Protein AF-A0A8J4LSV1-F1 (afdb_monomer_lite)

Sequence (194 aa):
MEHEEHGLVPLTEELRLTEGGNNYEVLGRCIVPFALQDVNKGFESLVVFWRDGKRHMLGLCESNFCKTVLGPDPPGLQRGNGRLVWATYHAPEDEYDECRWDVQKVIHLPSDAYLLDYSAISFRGEFGADVAVVSQEDAAVWVGSFDWKEMEFVDTNSDGTRMGASITFPARPSAESNTVMLRVWHGLMKIGWS

pLDDT: mean 82.05, std 20.34, range [25.61, 97.94]

Foldseek 3Di:
DDPPPQADWFKFWDWDQDDVRPDIDTPFIATESDGAPDLPWFFLEWDWADDPNWIKIKGKTFFAPSWDPDDPDTNRQQFQRTKIWIFIWDDAPDPPGGTYTHTDDIETDGSQNGDSTWNYKDADPRQHQWIWIDDPVQQKIKIFGADPVVRYTDQADPVRHGRIDMDHDDPDDPDDDPDPPPDPDDPDGDRDRD

Structure (mmCIF, N/CA/C/O backbone):
data_AF-A0A8J4LSV1-F1
#
_entry.id   AF-A0A8J4LSV1-F1
#
loop_
_atom_site.group_PDB
_atom_site.id
_atom_site.type_symbol
_atom_site.label_atom_id
_atom_site.label_alt_id
_atom_site.label_comp_id
_atom_site.label_asym_id
_atom_site.label_entity_id
_atom_site.label_seq_id
_atom_site.pdbx_PDB_ins_code
_atom_site.Cartn_x
_atom_site.Cartn_y
_atom_site.Cartn_z
_atom_site.occupancy
_atom_site.B_iso_or_equiv
_atom_site.auth_seq_id
_atom_site.auth_comp_id
_atom_site.auth_asym_id
_atom_site.auth_atom_id
_atom_site.pdbx_PDB_model_num
ATOM 1 N N . MET A 1 1 ? 16.877 21.677 24.171 1.00 34.06 1 MET A N 1
ATOM 2 C CA . MET A 1 1 ? 15.635 20.912 23.965 1.00 34.06 1 MET A CA 1
ATOM 3 C C . MET A 1 1 ? 15.318 21.067 22.502 1.00 34.06 1 MET A C 1
ATOM 5 O O . MET A 1 1 ? 14.874 22.131 22.096 1.00 34.06 1 MET A O 1
ATOM 9 N N . GLU A 1 2 ? 15.751 20.091 21.715 1.00 32.81 2 GLU A N 1
ATOM 10 C CA . GLU A 1 2 ? 15.416 20.005 20.297 1.00 32.81 2 GLU A CA 1
ATOM 11 C C . GLU A 1 2 ? 13.907 19.775 20.212 1.00 32.81 2 GLU A C 1
ATOM 13 O O . GLU A 1 2 ? 13.372 18.925 20.921 1.00 32.81 2 GLU A O 1
ATOM 18 N N . HIS A 1 3 ? 13.214 20.603 19.434 1.00 32.34 3 HIS A N 1
ATOM 19 C CA . HIS A 1 3 ? 11.835 20.331 19.064 1.00 32.34 3 HIS A CA 1
ATOM 20 C C . HIS A 1 3 ? 11.856 19.052 18.224 1.00 32.34 3 HIS A C 1
ATOM 22 O O . HIS A 1 3 ? 12.430 19.062 17.137 1.00 32.34 3 HIS A O 1
ATOM 28 N N . GLU A 1 4 ? 11.285 17.958 18.733 1.00 39.72 4 GLU A N 1
ATOM 29 C CA . GLU A 1 4 ? 10.902 16.830 17.887 1.00 39.72 4 GLU A CA 1
ATOM 30 C C . GLU A 1 4 ? 9.976 17.391 16.803 1.00 39.72 4 GLU A C 1
ATOM 32 O O . GLU A 1 4 ? 8.855 17.819 17.085 1.00 39.72 4 GLU A O 1
ATOM 37 N N . GLU A 1 5 ? 10.464 17.465 15.563 1.00 41.22 5 GLU A N 1
ATOM 38 C CA . GLU A 1 5 ? 9.592 17.588 14.403 1.00 41.22 5 GLU A CA 1
ATOM 39 C C . GLU A 1 5 ? 8.702 16.347 14.408 1.00 41.22 5 GLU A C 1
ATOM 41 O O . GLU A 1 5 ? 9.107 15.268 13.973 1.00 41.22 5 GLU A O 1
ATOM 46 N N . HIS A 1 6 ? 7.497 16.475 14.961 1.00 48.62 6 HIS A N 1
ATOM 47 C CA . HIS A 1 6 ? 6.459 15.475 14.789 1.00 48.62 6 HIS A CA 1
ATOM 48 C C . HIS A 1 6 ? 6.157 15.414 13.288 1.00 48.62 6 HIS A C 1
ATOM 50 O O . HIS A 1 6 ? 5.445 16.260 12.749 1.00 48.62 6 HIS A O 1
ATOM 56 N N . GLY A 1 7 ? 6.794 14.463 12.600 1.00 66.19 7 GLY A N 1
ATOM 57 C CA . GLY A 1 7 ? 6.566 14.210 11.185 1.00 66.19 7 GLY A CA 1
ATOM 58 C C . GLY A 1 7 ? 5.079 13.981 10.928 1.00 66.19 7 GLY A C 1
ATOM 59 O O . GLY A 1 7 ? 4.363 13.456 11.781 1.00 66.19 7 GLY A O 1
ATOM 60 N N . LEU A 1 8 ? 4.608 14.395 9.756 1.00 81.25 8 LEU A N 1
ATOM 61 C CA . LEU A 1 8 ? 3.214 14.222 9.360 1.00 81.25 8 LEU A CA 1
ATOM 62 C C . LEU A 1 8 ? 2.879 12.729 9.355 1.00 81.25 8 LEU A C 1
ATOM 64 O O . LEU A 1 8 ? 3.609 11.939 8.760 1.00 81.25 8 LEU A O 1
ATOM 68 N N . VAL A 1 9 ? 1.791 12.337 10.012 1.00 87.81 9 VAL A N 1
ATOM 69 C CA . VAL A 1 9 ? 1.336 10.941 10.062 1.00 87.81 9 VAL A CA 1
ATOM 70 C C . VAL A 1 9 ? -0.001 10.798 9.333 1.00 87.81 9 VAL A C 1
ATOM 72 O O . VAL A 1 9 ? -0.871 11.657 9.500 1.00 87.81 9 VAL A O 1
ATOM 75 N N . PRO A 1 10 ? -0.204 9.742 8.523 1.00 89.62 10 PRO A N 1
ATOM 76 C CA . PRO A 1 10 ? -1.489 9.496 7.894 1.00 89.62 10 PRO A CA 1
ATOM 77 C C . PRO A 1 10 ? -2.589 9.272 8.933 1.00 89.62 10 PRO A C 1
ATOM 79 O O . PRO A 1 10 ? -2.398 8.567 9.928 1.00 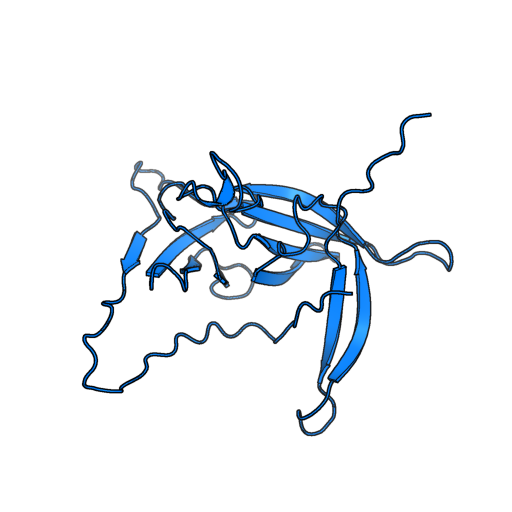89.62 10 PRO A O 1
ATOM 82 N N . LEU A 1 11 ? -3.774 9.802 8.644 1.00 91.31 11 LEU A N 1
ATOM 83 C CA . LEU A 1 11 ? -5.010 9.500 9.353 1.00 91.31 11 LEU A CA 1
ATOM 84 C C . LEU A 1 11 ? -5.926 8.690 8.432 1.00 91.31 11 LEU A C 1
ATOM 86 O O . LEU A 1 11 ? -6.117 9.035 7.267 1.00 91.31 11 LEU A O 1
ATOM 90 N N . THR A 1 12 ? -6.513 7.620 8.957 1.00 92.88 12 THR A N 1
ATOM 91 C CA . THR A 1 12 ? -7.528 6.826 8.251 1.00 92.88 12 THR A CA 1
ATOM 92 C C . THR A 1 12 ? -8.906 7.093 8.845 1.00 92.88 12 THR A C 1
ATOM 94 O O . THR A 1 12 ? -9.036 7.186 10.066 1.00 92.88 12 THR A O 1
ATOM 97 N N . GLU A 1 13 ? -9.934 7.199 7.999 1.00 93.56 13 GLU A N 1
ATOM 98 C CA . GLU A 1 13 ? -11.329 7.375 8.424 1.00 93.56 13 GLU A CA 1
ATOM 99 C C . GLU A 1 13 ? -12.190 6.197 7.960 1.00 93.56 13 GLU A C 1
ATOM 101 O O . GLU A 1 13 ? -12.341 5.967 6.761 1.00 93.56 13 GLU A O 1
ATOM 106 N N . GLU A 1 14 ? -12.785 5.455 8.895 1.00 91.50 14 GLU A N 1
ATOM 107 C CA . GLU A 1 14 ? -13.773 4.425 8.566 1.00 91.50 14 GLU A CA 1
ATOM 108 C C . GLU A 1 14 ? -15.116 5.100 8.280 1.00 91.50 14 GLU A C 1
ATOM 110 O O . GLU A 1 14 ? -15.644 5.816 9.130 1.00 91.50 14 GLU A O 1
ATOM 115 N N . LEU A 1 15 ? -15.666 4.890 7.082 1.00 93.12 15 LEU A N 1
ATOM 116 C CA . LEU A 1 15 ? -16.880 5.562 6.622 1.00 93.12 15 LEU A CA 1
ATOM 117 C C . LEU A 1 15 ? -18.024 4.566 6.421 1.00 93.12 15 LEU A C 1
ATOM 119 O O . LEU A 1 15 ? -17.831 3.463 5.910 1.00 93.12 15 LEU A O 1
ATOM 123 N N . ARG A 1 16 ? -19.247 4.991 6.741 1.00 92.12 16 ARG A N 1
ATOM 124 C CA . ARG A 1 16 ? -20.489 4.291 6.400 1.00 92.12 16 ARG A CA 1
ATOM 125 C C . ARG A 1 16 ? -21.329 5.156 5.481 1.00 92.12 16 ARG A C 1
ATOM 127 O O . ARG A 1 16 ? -21.622 6.296 5.812 1.00 92.12 16 ARG A O 1
ATOM 134 N N . LEU A 1 17 ? -21.769 4.612 4.351 1.00 93.19 17 LEU A N 1
ATOM 135 C CA . LEU A 1 17 ? -22.752 5.295 3.512 1.00 93.19 17 LEU A CA 1
ATOM 136 C C . LEU A 1 17 ? -24.121 5.302 4.205 1.00 93.19 17 LEU A C 1
ATOM 138 O O . LEU A 1 17 ? -24.583 4.273 4.696 1.00 93.19 17 LEU A O 1
ATOM 142 N N . THR A 1 18 ? -24.765 6.465 4.223 1.00 91.69 18 THR A N 1
ATOM 143 C CA . THR A 1 18 ? -26.140 6.634 4.717 1.00 91.69 18 THR A CA 1
ATOM 144 C C . THR A 1 18 ? -27.152 5.948 3.800 1.00 91.69 18 THR A C 1
ATOM 146 O O . THR A 1 18 ? -26.873 5.665 2.628 1.00 91.69 18 THR A O 1
ATOM 149 N N . GLU A 1 19 ? -28.353 5.698 4.322 1.00 86.44 19 GLU A N 1
ATOM 150 C CA . GLU A 1 19 ? -29.464 5.166 3.536 1.00 86.44 19 GLU A CA 1
ATOM 151 C C . GLU A 1 19 ? -29.752 6.088 2.332 1.00 86.44 19 GLU A C 1
ATOM 153 O O . GLU A 1 19 ? -29.990 7.285 2.480 1.00 86.44 19 GLU A O 1
ATOM 158 N N . GLY A 1 20 ? -29.652 5.541 1.116 1.00 83.69 20 GLY A N 1
ATOM 159 C CA . GLY A 1 20 ? -29.759 6.296 -0.140 1.00 83.69 20 GLY A CA 1
ATOM 160 C C . GLY A 1 20 ? -28.427 6.684 -0.800 1.00 83.69 20 GLY A C 1
ATOM 161 O O . GLY A 1 20 ? -28.447 7.172 -1.925 1.00 83.69 20 GLY A O 1
ATOM 162 N N . GLY A 1 21 ? -27.275 6.447 -0.158 1.00 84.69 21 GLY A N 1
ATOM 163 C CA . GLY A 1 21 ? -25.944 6.513 -0.786 1.00 84.69 21 GLY A CA 1
ATOM 164 C C . GLY A 1 21 ? -25.416 7.912 -1.136 1.00 84.69 21 GLY A C 1
ATOM 165 O O . GLY A 1 21 ? -24.340 8.024 -1.715 1.00 84.69 21 GLY A O 1
ATOM 166 N N . ASN A 1 22 ? -26.142 8.975 -0.777 1.00 89.81 22 ASN A N 1
ATOM 167 C CA . ASN A 1 22 ? -25.783 10.360 -1.113 1.00 89.81 22 ASN A CA 1
ATOM 168 C C . ASN A 1 22 ? -24.967 11.071 -0.022 1.00 89.81 22 ASN A C 1
ATOM 170 O O . ASN A 1 22 ? -24.499 12.187 -0.237 1.00 89.81 22 ASN A O 1
ATOM 174 N N . ASN A 1 23 ? -24.824 10.460 1.154 1.00 92.38 23 ASN A N 1
ATOM 175 C CA . ASN A 1 23 ? -24.072 11.008 2.281 1.00 92.38 23 ASN A CA 1
ATOM 176 C C . ASN A 1 23 ? -23.352 9.886 3.046 1.00 92.38 23 ASN A C 1
ATOM 178 O O . ASN A 1 23 ? -23.668 8.708 2.844 1.00 92.38 23 ASN A O 1
ATOM 182 N N . TYR A 1 24 ? -22.419 10.235 3.929 1.00 92.44 24 TYR A N 1
ATOM 183 C CA . TYR A 1 24 ? -21.652 9.287 4.734 1.00 92.44 24 TYR A CA 1
ATOM 184 C C . TYR A 1 24 ? -21.528 9.725 6.199 1.00 92.44 24 TYR A C 1
ATOM 186 O O . TYR A 1 24 ? -21.613 10.906 6.524 1.00 92.44 24 TYR A O 1
ATOM 194 N N . GLU A 1 25 ? -21.298 8.754 7.075 1.00 92.50 25 GLU A N 1
ATOM 195 C CA . GLU A 1 25 ? -20.979 8.923 8.491 1.00 92.50 25 GLU A CA 1
ATOM 196 C C . GLU A 1 25 ? -19.542 8.462 8.737 1.00 92.50 25 GLU A C 1
ATOM 198 O O . GLU A 1 25 ? -19.133 7.415 8.232 1.00 92.50 25 GLU A O 1
ATOM 203 N N . VAL A 1 26 ? -18.780 9.224 9.524 1.00 91.81 26 VAL A N 1
ATOM 204 C CA . VAL A 1 26 ? -17.459 8.797 10.002 1.00 91.81 26 VAL A CA 1
ATOM 205 C C . VAL A 1 26 ? -17.668 7.928 11.239 1.00 91.81 26 VAL A C 1
ATOM 207 O O . VAL A 1 26 ? -18.148 8.410 12.263 1.00 91.81 26 VAL A O 1
ATOM 210 N N . LEU A 1 27 ? -17.328 6.646 11.136 1.00 89.12 27 LEU A N 1
ATOM 211 C CA . LEU A 1 27 ? -17.433 5.669 12.220 1.00 89.12 27 LEU A CA 1
ATOM 212 C C . LEU A 1 27 ? -16.229 5.705 13.161 1.00 89.12 27 LEU A C 1
ATOM 214 O O . LEU A 1 27 ? -16.359 5.385 14.339 1.00 89.12 27 LEU A O 1
ATOM 218 N N . GLY A 1 28 ? -15.058 6.068 12.643 1.00 87.56 28 GLY A N 1
ATOM 219 C CA . GLY A 1 28 ? -13.827 6.060 13.416 1.00 87.56 28 GLY A CA 1
ATOM 220 C C . GLY A 1 28 ? -12.677 6.722 12.681 1.00 87.56 28 GLY A C 1
ATOM 221 O O . GLY A 1 28 ? -12.696 6.859 11.457 1.00 87.56 28 GLY A O 1
ATOM 222 N N . ARG A 1 29 ? -11.677 7.129 13.458 1.00 92.38 29 ARG A N 1
ATOM 223 C CA . ARG A 1 29 ? -10.437 7.737 12.988 1.00 92.38 29 ARG A CA 1
ATOM 224 C C . ARG A 1 29 ? -9.274 7.038 13.653 1.00 92.38 29 ARG A C 1
ATOM 226 O O . ARG A 1 29 ? -9.295 6.894 14.870 1.00 92.38 29 ARG A O 1
ATOM 233 N N . CYS A 1 30 ? -8.298 6.611 12.866 1.00 93.62 30 CYS A N 1
ATOM 234 C CA . CYS A 1 30 ? -7.142 5.893 13.384 1.00 93.62 30 CYS A CA 1
ATOM 235 C C . CYS A 1 30 ? -5.874 6.414 12.730 1.00 93.62 30 CYS A C 1
ATOM 237 O O . CYS A 1 30 ? -5.798 6.495 11.497 1.00 93.62 30 CYS A O 1
ATOM 239 N N . ILE A 1 31 ? -4.887 6.760 13.551 1.00 93.69 31 ILE A N 1
ATOM 240 C CA . ILE A 1 31 ? -3.590 7.209 13.057 1.00 93.69 31 ILE A CA 1
ATOM 241 C C . ILE A 1 31 ? -2.801 6.031 12.487 1.00 93.69 31 ILE A C 1
ATOM 243 O O . ILE A 1 31 ? -2.988 4.875 12.868 1.00 93.69 31 ILE A O 1
ATOM 247 N N . VAL A 1 32 ? -1.884 6.327 11.582 1.00 94.38 32 VAL A N 1
ATOM 248 C CA . VAL A 1 32 ? -0.882 5.386 11.095 1.00 94.38 32 VAL A CA 1
ATOM 249 C C . VAL A 1 32 ? 0.462 6.001 11.469 1.00 94.38 32 VAL A C 1
ATOM 251 O O . VAL A 1 32 ? 0.818 7.013 10.876 1.00 94.38 32 VAL A O 1
ATOM 254 N N . PRO A 1 33 ? 1.216 5.464 12.442 1.00 91.56 33 PRO A N 1
ATOM 255 C CA . PRO A 1 33 ? 2.497 6.013 12.870 1.00 91.56 33 PRO A CA 1
ATOM 256 C C . PRO A 1 33 ? 3.577 5.716 11.815 1.00 91.56 33 PRO A C 1
ATOM 258 O O . PRO A 1 33 ? 4.488 4.915 12.009 1.00 91.56 33 PRO A O 1
ATOM 261 N N . PHE A 1 34 ? 3.435 6.349 10.655 1.00 89.94 34 PHE A N 1
ATOM 262 C CA . PHE A 1 34 ? 4.307 6.272 9.497 1.00 89.94 34 PHE A CA 1
ATOM 263 C C . PHE A 1 34 ? 4.609 7.699 9.048 1.00 89.94 34 PHE A C 1
ATOM 265 O O . PHE A 1 34 ? 3.705 8.417 8.636 1.00 89.94 34 PHE A O 1
ATOM 272 N N . ALA A 1 35 ? 5.866 8.123 9.151 1.00 86.88 35 ALA A N 1
ATOM 273 C CA . ALA A 1 35 ? 6.237 9.497 8.840 1.00 86.88 35 ALA A CA 1
ATOM 274 C C . ALA A 1 35 ? 6.166 9.765 7.329 1.00 86.88 35 ALA A C 1
ATOM 276 O O . ALA A 1 35 ? 6.892 9.162 6.535 1.00 86.88 35 ALA A O 1
ATOM 277 N N . LEU A 1 36 ? 5.321 10.713 6.950 1.00 80.44 36 LEU A N 1
ATOM 278 C CA . LEU A 1 36 ? 5.262 11.304 5.624 1.00 80.44 36 LEU A CA 1
ATOM 279 C C . LEU A 1 36 ? 6.204 12.506 5.560 1.00 80.44 36 LEU A C 1
ATOM 281 O O . LEU A 1 36 ? 6.385 13.239 6.531 1.00 80.44 36 LEU A O 1
ATOM 285 N N . GLN A 1 37 ? 6.812 12.709 4.394 1.00 76.56 37 GLN A N 1
ATOM 286 C CA . GLN A 1 37 ? 7.777 13.792 4.191 1.00 76.56 37 GLN A CA 1
ATOM 287 C C . GLN A 1 37 ? 7.137 15.128 3.792 1.00 76.56 37 GLN A C 1
ATOM 289 O O . GLN A 1 37 ? 7.831 16.138 3.771 1.00 76.56 37 GLN A O 1
ATOM 294 N N . ASP A 1 38 ? 5.855 15.132 3.423 1.00 72.50 38 ASP A N 1
ATOM 295 C CA . ASP A 1 38 ? 5.169 16.299 2.865 1.00 72.50 38 ASP A CA 1
ATOM 296 C C . ASP A 1 38 ? 3.657 16.212 3.140 1.00 72.50 38 ASP A C 1
ATOM 298 O O . ASP A 1 38 ? 3.104 15.115 3.247 1.00 72.50 38 ASP A O 1
ATOM 302 N N . VAL A 1 39 ? 2.991 17.365 3.246 1.00 68.56 39 VAL A N 1
ATOM 303 C CA . VAL A 1 39 ? 1.548 17.498 3.540 1.00 68.56 39 VAL A CA 1
ATOM 304 C C . VAL A 1 39 ? 0.666 17.036 2.395 1.00 68.56 39 VAL A C 1
ATOM 306 O O . VAL A 1 39 ? -0.517 16.810 2.597 1.00 68.56 39 VAL A O 1
ATOM 309 N N . ASN A 1 40 ? 1.222 16.933 1.191 1.00 67.88 40 ASN A N 1
ATOM 310 C CA . ASN A 1 40 ? 0.510 16.472 0.007 1.00 67.88 40 ASN A CA 1
ATOM 311 C C . ASN A 1 40 ? 0.718 14.978 -0.269 1.00 67.88 40 ASN A C 1
ATOM 313 O O . ASN A 1 40 ? 0.310 14.521 -1.331 1.00 67.88 40 ASN A O 1
ATOM 317 N N . LYS A 1 41 ? 1.376 14.231 0.631 1.00 77.06 41 LYS A N 1
ATOM 318 C CA . LYS A 1 41 ? 1.649 12.800 0.451 1.00 77.06 41 LYS A CA 1
ATOM 319 C C . LYS A 1 41 ? 0.764 11.958 1.349 1.00 77.06 41 LYS A C 1
ATOM 321 O O . LYS A 1 41 ? 0.489 12.322 2.485 1.00 77.06 41 LYS A O 1
ATOM 326 N N . GLY A 1 42 ? 0.325 10.818 0.834 1.00 84.44 42 GLY A N 1
ATOM 327 C CA . GLY A 1 42 ? -0.541 9.894 1.550 1.00 84.44 42 GLY A CA 1
ATOM 328 C C . GLY A 1 42 ? -0.552 8.515 0.904 1.00 84.44 42 GLY A C 1
ATOM 329 O O . GLY A 1 42 ? 0.326 8.172 0.104 1.00 84.44 42 GLY A O 1
ATOM 330 N N . PHE A 1 43 ? -1.548 7.717 1.278 1.00 92.06 43 PHE A N 1
ATOM 331 C CA . PHE A 1 43 ? -1.812 6.446 0.619 1.00 92.06 43 PHE A CA 1
ATOM 332 C C . PHE A 1 43 ? -2.833 6.654 -0.501 1.00 92.06 43 PHE A C 1
ATOM 334 O O . PHE A 1 43 ? -3.937 7.091 -0.228 1.00 92.06 43 PHE A O 1
ATOM 341 N N . GLU A 1 44 ? -2.522 6.300 -1.741 1.00 91.50 44 GLU A N 1
ATOM 342 C CA . GLU A 1 44 ? -3.488 6.379 -2.854 1.00 91.50 44 GLU A CA 1
ATOM 343 C C . GLU A 1 44 ? -4.500 5.232 -2.828 1.00 91.50 44 GLU A C 1
ATOM 345 O O . GLU A 1 44 ? -5.561 5.280 -3.448 1.00 91.50 44 GLU A O 1
ATOM 350 N N . SER A 1 45 ? -4.194 4.168 -2.085 1.00 94.06 45 SER A N 1
ATOM 351 C CA . SER A 1 45 ? -5.081 3.023 -1.955 1.00 94.06 45 SER A CA 1
ATOM 352 C C . SER A 1 45 ? -4.904 2.331 -0.616 1.00 94.06 45 SER A C 1
ATOM 354 O O . SER A 1 45 ? -3.784 2.183 -0.125 1.00 94.06 45 SER A O 1
ATOM 356 N N . LEU A 1 46 ? -6.024 1.889 -0.048 1.00 95.12 46 LEU A N 1
ATOM 357 C CA . LEU A 1 46 ? -6.085 1.101 1.174 1.00 95.12 46 LEU A CA 1
ATOM 358 C C . LEU A 1 46 ? -6.763 -0.236 0.872 1.00 95.12 46 LEU A C 1
ATOM 360 O O . LEU A 1 46 ? -7.882 -0.271 0.361 1.00 95.12 46 LEU A O 1
ATOM 364 N N . VAL A 1 47 ? -6.103 -1.334 1.231 1.00 95.19 47 VAL A N 1
ATOM 365 C CA . VAL A 1 47 ? -6.690 -2.680 1.223 1.00 95.19 47 VAL A CA 1
ATOM 366 C C . VAL A 1 47 ? -6.778 -3.160 2.660 1.00 95.19 47 VAL A C 1
ATOM 368 O O . VAL A 1 47 ? -5.752 -3.409 3.289 1.00 95.19 47 VAL A O 1
ATOM 371 N N . VAL A 1 48 ? -7.997 -3.278 3.184 1.00 94.75 48 VAL A N 1
ATOM 372 C CA . VAL A 1 48 ? -8.260 -3.753 4.549 1.00 94.75 48 VAL A CA 1
ATOM 373 C C . VAL A 1 48 ? -8.714 -5.207 4.498 1.00 94.75 48 VAL A C 1
ATOM 375 O O . VAL A 1 48 ? -9.615 -5.546 3.733 1.00 94.75 48 VAL A O 1
ATOM 378 N N . PHE A 1 49 ? -8.109 -6.063 5.318 1.00 94.25 49 PHE A N 1
ATOM 379 C CA . PHE A 1 49 ? -8.391 -7.499 5.354 1.00 94.25 49 PHE A CA 1
ATOM 380 C C . PHE A 1 49 ? -8.310 -8.050 6.780 1.00 94.25 49 PHE A C 1
ATOM 382 O O . PHE A 1 49 ? -7.723 -7.433 7.672 1.00 94.25 49 PHE A O 1
ATOM 389 N N . TRP A 1 50 ? -8.912 -9.217 7.004 1.00 94.31 50 TRP A N 1
ATOM 390 C CA . TRP A 1 50 ? -8.898 -9.899 8.296 1.00 94.31 50 TRP A CA 1
ATOM 391 C C . TRP A 1 50 ? -7.991 -11.120 8.245 1.00 94.31 50 TRP A C 1
ATOM 393 O O . TRP A 1 50 ? -8.138 -11.971 7.376 1.00 94.31 50 TRP A O 1
ATOM 403 N N . ARG A 1 51 ? -7.074 -11.241 9.202 1.00 9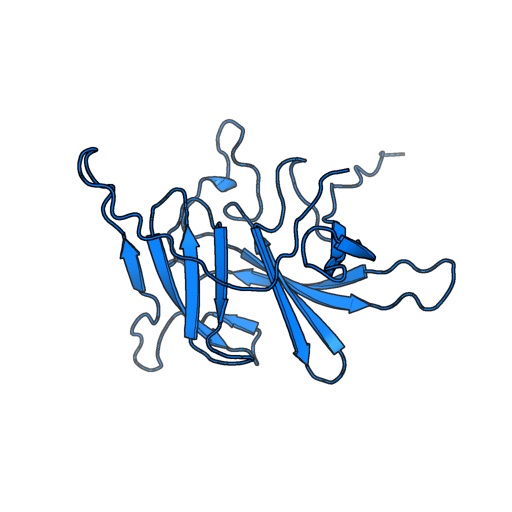0.56 51 ARG A N 1
ATOM 404 C CA . ARG A 1 51 ? -6.193 -12.403 9.335 1.00 90.56 51 ARG A CA 1
ATOM 405 C C . ARG A 1 51 ? -5.929 -12.672 10.807 1.00 90.56 51 ARG A C 1
ATOM 407 O O . ARG A 1 51 ? -5.748 -11.742 11.583 1.00 90.56 51 ARG A O 1
ATOM 414 N N . ASP A 1 52 ? -5.957 -13.945 11.198 1.00 91.50 52 ASP A N 1
ATOM 415 C CA . ASP A 1 52 ? -5.661 -14.385 12.569 1.00 91.50 52 ASP A CA 1
ATOM 416 C C . ASP A 1 52 ? -6.468 -13.616 13.644 1.00 91.50 52 ASP A C 1
ATOM 418 O O . ASP A 1 52 ? -5.978 -13.297 14.725 1.00 91.50 52 ASP A O 1
ATOM 422 N N . GLY A 1 53 ? -7.726 -13.283 13.319 1.00 93.94 53 GLY A N 1
ATOM 423 C CA . GLY A 1 53 ? -8.641 -12.536 14.191 1.00 93.94 53 GLY A CA 1
ATOM 424 C C . GLY A 1 53 ? -8.358 -11.033 14.31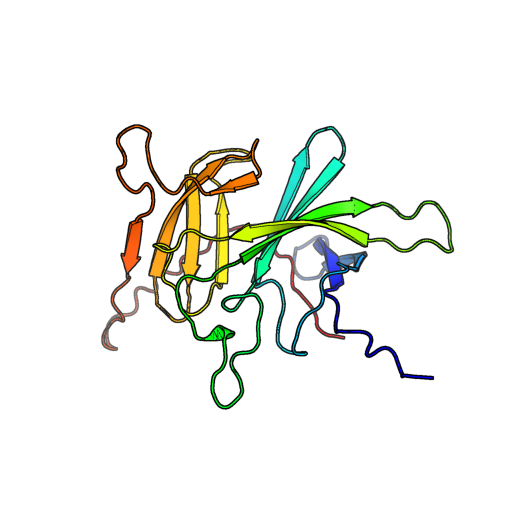0 1.00 93.94 53 GLY A C 1
ATOM 425 O O . GLY A 1 53 ? -9.030 -10.358 15.086 1.00 93.94 53 GLY A O 1
ATOM 426 N N . LYS A 1 54 ? -7.398 -10.493 13.553 1.00 95.44 54 LYS A N 1
ATOM 427 C CA . LYS A 1 54 ? -7.027 -9.074 13.555 1.00 95.44 54 LYS A CA 1
ATOM 428 C C . LYS A 1 54 ? -7.345 -8.418 12.215 1.00 95.44 54 LYS A C 1
ATOM 430 O O . LYS A 1 54 ? -7.273 -9.049 11.160 1.00 95.44 54 LYS A O 1
ATOM 435 N N . ARG A 1 55 ? -7.685 -7.127 12.260 1.00 96.06 55 ARG A N 1
ATOM 436 C CA . ARG A 1 55 ? -7.753 -6.284 11.061 1.00 96.06 55 ARG A CA 1
ATOM 437 C C . ARG A 1 55 ? -6.344 -5.872 10.665 1.00 96.06 55 ARG A C 1
ATOM 439 O O . ARG A 1 55 ? -5.555 -5.459 11.510 1.00 96.06 55 ARG A O 1
ATOM 446 N N . HIS A 1 56 ? -6.060 -5.929 9.379 1.00 97.00 56 HIS A N 1
ATOM 447 C CA . HIS A 1 56 ? -4.829 -5.445 8.780 1.00 97.00 56 HIS A CA 1
ATOM 448 C C . HIS A 1 56 ? -5.158 -4.490 7.642 1.00 97.00 56 HIS A C 1
ATOM 450 O O . HIS A 1 56 ? -6.246 -4.550 7.068 1.00 97.00 56 HIS A O 1
ATOM 456 N N . MET A 1 57 ? -4.200 -3.637 7.302 1.00 96.38 57 MET A N 1
ATOM 457 C CA . MET A 1 57 ? -4.275 -2.788 6.126 1.00 96.38 57 MET A CA 1
ATOM 458 C C . MET A 1 57 ? -2.979 -2.838 5.320 1.00 96.38 57 MET A C 1
ATOM 460 O O . MET A 1 57 ? -1.893 -2.962 5.888 1.00 96.38 57 MET A O 1
ATOM 464 N N . LEU A 1 58 ? -3.103 -2.699 4.004 1.00 97.50 58 LEU A N 1
ATOM 465 C CA . LEU A 1 58 ? -2.025 -2.320 3.098 1.00 97.50 58 LEU A CA 1
ATOM 466 C C . LEU A 1 58 ? -2.317 -0.916 2.568 1.00 97.50 58 LEU A C 1
ATOM 468 O O . LEU A 1 58 ? -3.356 -0.716 1.942 1.00 97.50 58 LEU A O 1
ATOM 472 N N . GLY A 1 59 ? -1.413 0.031 2.809 1.00 96.31 59 GLY A N 1
ATOM 473 C CA . GLY A 1 59 ? -1.456 1.376 2.235 1.00 96.31 59 GLY A CA 1
ATOM 474 C C . GLY A 1 59 ? -0.456 1.531 1.097 1.00 96.31 59 GLY A C 1
ATOM 475 O O . GLY A 1 59 ? 0.746 1.419 1.322 1.00 96.31 59 GLY A O 1
ATOM 476 N N . LEU A 1 60 ? -0.934 1.778 -0.122 1.00 96.62 60 LEU A N 1
ATOM 477 C CA . LEU A 1 60 ? -0.091 2.066 -1.286 1.00 96.62 60 LEU A CA 1
ATOM 478 C C . LEU A 1 60 ? 0.327 3.526 -1.271 1.00 96.62 60 LEU A C 1
ATOM 480 O O . LEU A 1 60 ? -0.529 4.396 -1.355 1.00 96.62 60 LEU A O 1
ATOM 484 N N . CYS A 1 61 ? 1.626 3.793 -1.189 1.00 93.56 61 CYS A N 1
ATOM 485 C CA . CYS A 1 61 ? 2.134 5.153 -1.318 1.00 93.56 61 CYS A CA 1
ATOM 486 C C . CYS A 1 61 ? 1.949 5.671 -2.749 1.00 93.56 61 CYS A C 1
ATOM 488 O O . CYS A 1 61 ? 2.244 4.940 -3.692 1.00 93.56 61 CYS A O 1
ATOM 490 N N . GLU A 1 62 ? 1.526 6.933 -2.875 1.00 88.44 62 GLU A N 1
ATOM 491 C CA . GLU A 1 62 ? 1.376 7.651 -4.151 1.00 88.44 62 GLU A CA 1
ATOM 492 C C . GLU A 1 62 ? 2.670 7.599 -4.968 1.00 88.44 62 GLU A C 1
ATOM 494 O O . GLU A 1 62 ? 2.753 6.980 -6.024 1.00 88.44 62 GLU A O 1
ATOM 499 N N . SER A 1 63 ? 3.736 8.168 -4.411 1.00 89.94 63 SER A N 1
ATOM 500 C CA . SER A 1 63 ? 5.001 8.333 -5.112 1.00 89.94 63 SER A CA 1
ATOM 501 C C . SER A 1 63 ? 6.044 7.313 -4.656 1.00 89.94 63 SER A C 1
ATOM 503 O O . SER A 1 63 ? 5.949 6.677 -3.596 1.00 89.94 63 SER A O 1
ATOM 505 N N . ASN A 1 64 ? 7.098 7.171 -5.456 1.00 92.38 64 ASN A N 1
ATOM 506 C CA . ASN A 1 64 ? 8.198 6.265 -5.152 1.00 92.38 64 ASN A CA 1
ATOM 507 C C . ASN A 1 64 ? 8.851 6.589 -3.791 1.00 92.38 64 ASN A C 1
ATOM 509 O O . ASN A 1 64 ? 8.886 7.733 -3.336 1.00 92.38 64 ASN A O 1
ATOM 513 N N . PHE A 1 65 ? 9.341 5.554 -3.105 1.00 91.12 65 PHE A N 1
ATOM 514 C CA . PHE A 1 65 ? 9.881 5.614 -1.740 1.00 91.12 65 PHE A CA 1
ATOM 515 C C . PHE A 1 65 ? 8.932 6.175 -0.661 1.00 91.12 65 PHE A C 1
ATOM 517 O O . PHE A 1 65 ? 9.383 6.362 0.467 1.00 91.12 65 PHE A O 1
ATOM 524 N N . CYS A 1 66 ? 7.653 6.432 -0.968 1.00 89.75 66 CYS A N 1
ATOM 525 C CA . CYS A 1 66 ? 6.759 7.246 -0.131 1.00 89.75 66 CYS A CA 1
ATOM 526 C C . CYS A 1 66 ? 7.317 8.658 0.136 1.00 89.75 66 CYS A C 1
ATOM 528 O O . CYS A 1 66 ? 7.148 9.202 1.228 1.00 89.75 66 CYS A O 1
ATOM 530 N N . LYS A 1 67 ? 8.048 9.235 -0.827 1.00 87.38 67 LYS A N 1
ATOM 531 C CA . LYS A 1 67 ? 8.744 10.518 -0.661 1.00 87.38 67 LYS A CA 1
ATOM 532 C C . LYS A 1 67 ? 8.223 11.600 -1.600 1.00 87.38 67 LYS A C 1
ATOM 534 O O . LYS A 1 67 ? 7.544 11.320 -2.583 1.00 87.38 67 LYS A O 1
ATOM 539 N N . THR A 1 68 ? 8.570 12.848 -1.282 1.00 80.88 68 THR A N 1
ATOM 540 C CA . THR A 1 68 ? 8.167 14.020 -2.068 1.00 80.88 68 THR A CA 1
ATOM 541 C C . THR A 1 68 ? 8.718 13.985 -3.499 1.00 80.88 68 THR A C 1
ATOM 543 O O . THR A 1 68 ? 9.779 13.412 -3.782 1.00 80.88 68 THR A O 1
ATOM 546 N N . VAL A 1 69 ? 7.973 14.631 -4.396 1.00 80.38 69 VAL A N 1
ATOM 547 C CA . VAL A 1 69 ? 8.320 14.852 -5.808 1.00 80.38 69 VAL A CA 1
ATOM 548 C C . VAL A 1 69 ? 8.923 16.246 -6.050 1.00 80.38 69 VAL A C 1
ATOM 550 O O . VAL A 1 69 ? 9.207 16.612 -7.188 1.00 80.38 69 VAL A O 1
ATOM 553 N N . LEU A 1 70 ? 9.122 17.035 -4.988 1.00 82.44 70 LEU A N 1
ATOM 554 C CA . LEU A 1 70 ? 9.665 18.393 -5.037 1.00 82.44 70 LEU A CA 1
ATOM 555 C C . LEU A 1 70 ? 11.154 18.428 -4.651 1.00 82.44 70 LEU A C 1
ATOM 557 O O . LEU A 1 70 ? 11.629 17.611 -3.865 1.00 82.44 70 LEU A O 1
ATOM 561 N N . GLY A 1 71 ? 11.886 19.420 -5.167 1.00 82.31 71 GLY A N 1
ATOM 562 C CA . GLY A 1 71 ? 13.303 19.646 -4.859 1.00 82.31 71 GLY A CA 1
ATOM 563 C C . GLY A 1 71 ? 14.259 19.330 -6.021 1.00 82.31 71 GLY A C 1
ATOM 564 O O . GLY A 1 71 ? 13.813 18.968 -7.107 1.00 82.31 71 GLY A O 1
ATOM 565 N N . PRO A 1 72 ? 15.578 19.519 -5.823 1.00 78.62 72 PRO A N 1
ATOM 566 C CA . PRO A 1 72 ? 16.584 19.411 -6.887 1.00 78.62 72 PRO A CA 1
ATOM 567 C C . PRO A 1 72 ? 16.876 17.971 -7.349 1.00 78.62 72 PRO A C 1
ATOM 569 O O . PRO A 1 72 ? 17.407 17.793 -8.440 1.00 78.62 72 PRO A O 1
ATOM 572 N N . ASP A 1 73 ? 16.524 16.963 -6.548 1.00 81.81 73 ASP A N 1
ATOM 573 C CA . ASP A 1 73 ? 16.576 15.538 -6.904 1.00 81.81 73 ASP A CA 1
ATOM 574 C C . ASP A 1 73 ? 15.492 14.794 -6.109 1.00 81.81 73 ASP A C 1
ATOM 576 O O . ASP A 1 73 ? 15.753 14.281 -5.017 1.00 81.81 73 ASP A O 1
ATOM 580 N N . PRO A 1 74 ? 14.233 14.848 -6.568 1.00 86.81 74 PRO A N 1
ATOM 581 C CA . PRO A 1 74 ? 13.115 14.340 -5.797 1.00 86.81 74 PRO A CA 1
ATOM 582 C C . PRO A 1 74 ? 13.060 12.804 -5.872 1.00 86.81 74 PRO A C 1
ATOM 584 O O . PRO A 1 74 ? 12.732 12.250 -6.928 1.00 86.81 74 PRO A O 1
ATOM 587 N N . PRO A 1 75 ? 13.310 12.077 -4.766 1.00 84.56 75 PRO A N 1
ATOM 588 C CA . PRO A 1 75 ? 13.293 10.615 -4.780 1.00 84.56 75 PRO A CA 1
ATOM 589 C C . PRO A 1 75 ? 11.928 10.040 -5.186 1.00 84.56 75 PRO A C 1
ATOM 591 O O . PRO A 1 75 ? 11.880 8.944 -5.737 1.00 84.56 75 PRO A O 1
ATOM 594 N N . GLY A 1 76 ? 10.828 10.783 -5.004 1.00 83.56 76 GLY A N 1
ATOM 595 C CA . GLY A 1 76 ? 9.497 10.387 -5.471 1.00 83.56 76 GLY A CA 1
ATOM 596 C C . GLY A 1 76 ? 9.383 10.180 -6.988 1.00 83.56 76 GLY A C 1
ATOM 597 O O . GLY A 1 76 ? 8.543 9.395 -7.424 1.00 83.56 76 GLY A O 1
ATOM 598 N N . LEU A 1 77 ? 10.256 10.804 -7.793 1.00 88.69 77 LEU A N 1
ATOM 599 C CA . LEU A 1 77 ? 10.279 10.643 -9.257 1.00 88.69 77 LEU A CA 1
ATOM 600 C C . LEU A 1 77 ? 11.123 9.442 -9.730 1.00 88.69 77 LEU A C 1
ATOM 602 O O . LEU A 1 77 ? 11.164 9.140 -10.926 1.00 88.69 77 LEU A O 1
ATOM 606 N N . GLN A 1 78 ? 11.802 8.738 -8.820 1.00 91.62 78 GLN A N 1
ATOM 607 C CA . GLN A 1 78 ? 12.635 7.581 -9.155 1.00 91.62 78 GLN A CA 1
ATOM 608 C C . GLN A 1 78 ? 11.776 6.324 -9.356 1.00 91.62 78 GLN A C 1
ATOM 610 O O . GLN A 1 78 ? 11.543 5.555 -8.421 1.00 91.62 78 GLN A O 1
ATOM 615 N N . ARG A 1 79 ? 11.328 6.117 -10.598 1.00 93.75 79 ARG A N 1
ATOM 616 C CA . ARG A 1 79 ? 10.469 5.001 -11.041 1.00 93.75 79 ARG A CA 1
ATOM 617 C C . ARG A 1 79 ? 10.895 3.624 -10.517 1.00 93.75 79 ARG A C 1
ATOM 619 O O . ARG A 1 79 ? 12.086 3.340 -10.389 1.00 93.75 79 ARG A O 1
ATOM 626 N N . GLY A 1 80 ? 9.909 2.748 -10.299 1.00 92.50 80 GLY A N 1
ATOM 627 C CA . GLY A 1 80 ? 10.126 1.350 -9.892 1.00 92.50 80 GLY A CA 1
ATOM 628 C C . GLY A 1 80 ? 10.488 1.163 -8.418 1.00 92.50 80 GLY A C 1
ATOM 629 O O . GLY A 1 80 ? 10.992 0.115 -8.029 1.00 92.50 80 GLY A O 1
ATOM 630 N N . ASN A 1 81 ? 10.247 2.179 -7.590 1.00 94.50 81 ASN A N 1
ATOM 631 C CA . ASN A 1 81 ? 10.490 2.155 -6.152 1.00 94.50 81 ASN A CA 1
ATOM 632 C C . ASN A 1 81 ? 9.193 2.354 -5.355 1.00 94.50 81 ASN A C 1
ATOM 634 O O . ASN A 1 81 ? 9.190 2.996 -4.303 1.00 94.50 81 ASN A O 1
ATOM 638 N N . GLY A 1 82 ? 8.088 1.783 -5.834 1.00 95.25 82 GLY A N 1
ATOM 639 C CA . GLY A 1 82 ? 6.810 1.785 -5.131 1.00 95.25 82 GLY A CA 1
ATOM 640 C C . GLY A 1 82 ? 6.885 1.061 -3.794 1.00 95.25 82 GLY A C 1
ATOM 641 O O . GLY A 1 82 ? 7.751 0.204 -3.569 1.00 95.25 82 GLY A O 1
ATOM 642 N N . ARG A 1 83 ? 5.989 1.428 -2.880 1.00 96.12 83 ARG A N 1
ATOM 643 C CA . ARG A 1 83 ? 5.949 0.890 -1.519 1.00 96.12 83 ARG A CA 1
ATOM 644 C C . ARG A 1 83 ? 4.508 0.645 -1.075 1.00 96.12 83 ARG A C 1
ATOM 646 O O . ARG A 1 83 ? 3.638 1.481 -1.308 1.00 96.12 83 ARG A O 1
ATOM 653 N N . LEU A 1 84 ? 4.293 -0.477 -0.393 1.00 96.94 84 LEU A N 1
ATOM 654 C CA . LEU A 1 84 ? 3.108 -0.736 0.421 1.00 96.94 84 LEU A CA 1
ATOM 655 C C . LEU A 1 84 ? 3.495 -0.683 1.896 1.00 96.94 84 LEU A C 1
ATOM 657 O O . LEU A 1 84 ? 4.498 -1.265 2.300 1.00 96.94 84 LEU A O 1
ATOM 661 N N . VAL A 1 85 ? 2.674 -0.048 2.716 1.00 97.12 85 VAL A N 1
ATOM 662 C CA . VAL A 1 85 ? 2.801 -0.073 4.171 1.00 97.12 85 VAL A CA 1
ATOM 663 C C . VAL A 1 85 ? 1.803 -1.082 4.716 1.00 97.12 85 VAL A C 1
ATOM 665 O O . VAL A 1 85 ? 0.597 -0.889 4.594 1.00 97.12 85 VAL A O 1
ATOM 668 N N . TRP A 1 86 ? 2.298 -2.164 5.313 1.00 97.88 86 TRP A N 1
ATOM 669 C CA . TRP A 1 86 ? 1.468 -3.113 6.045 1.00 97.88 86 TRP A CA 1
ATOM 670 C C . TRP A 1 86 ? 1.368 -2.697 7.505 1.00 97.88 86 TRP A C 1
ATOM 672 O O . TRP A 1 86 ? 2.388 -2.522 8.176 1.00 97.88 86 TRP A O 1
ATOM 682 N N . ALA A 1 87 ? 0.143 -2.588 8.006 1.00 97.75 87 ALA A N 1
ATOM 683 C CA . ALA A 1 87 ? -0.124 -2.300 9.403 1.00 97.75 87 ALA A CA 1
ATOM 684 C C . ALA A 1 87 ? -1.251 -3.173 9.971 1.00 97.75 87 ALA A C 1
ATOM 686 O O . ALA A 1 87 ? -2.093 -3.693 9.236 1.00 97.75 87 ALA A O 1
ATOM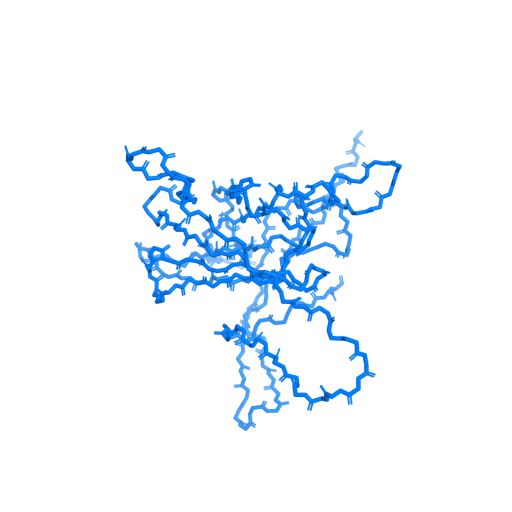 687 N N . THR A 1 88 ? -1.260 -3.331 11.292 1.00 97.94 88 THR A N 1
ATOM 688 C CA . THR A 1 88 ? -2.273 -4.088 12.038 1.00 97.94 88 THR A CA 1
ATOM 689 C C . THR A 1 88 ? -3.086 -3.138 12.899 1.00 97.94 88 THR A C 1
ATOM 691 O O . THR A 1 88 ? -2.538 -2.240 13.525 1.00 97.94 88 THR A O 1
ATOM 694 N N . TYR A 1 89 ? -4.395 -3.333 12.932 1.00 96.69 89 TYR A N 1
ATOM 695 C CA . TYR A 1 89 ? -5.304 -2.515 13.717 1.00 96.69 89 TYR A CA 1
ATOM 696 C C . TYR A 1 89 ? -5.090 -2.720 15.217 1.00 96.69 89 TYR A C 1
ATOM 698 O O . TYR A 1 89 ? -5.094 -3.858 15.697 1.00 96.69 89 TYR A O 1
ATOM 706 N N . HIS A 1 90 ? -5.004 -1.611 15.941 1.00 94.75 90 HIS A N 1
ATOM 707 C CA . HIS A 1 90 ? -5.026 -1.539 17.390 1.00 94.75 90 HIS A CA 1
ATOM 708 C C . HIS A 1 90 ? -6.283 -0.776 17.820 1.00 94.75 90 HIS A C 1
ATOM 710 O O . HIS A 1 90 ? -6.465 0.396 17.476 1.00 94.75 90 HIS A O 1
ATOM 716 N N . ALA A 1 91 ? -7.180 -1.472 18.521 1.00 91.44 91 ALA A N 1
ATOM 717 C CA . ALA A 1 91 ? -8.350 -0.843 19.119 1.00 91.44 91 ALA A CA 1
ATOM 718 C C . ALA A 1 91 ? -7.910 -0.050 20.356 1.00 91.44 91 ALA A C 1
ATOM 720 O O . ALA A 1 91 ? -7.053 -0.554 21.077 1.00 91.44 91 ALA A O 1
ATOM 721 N N . PRO A 1 92 ? -8.512 1.117 20.632 1.00 91.69 92 PRO A N 1
ATOM 722 C CA . PRO A 1 92 ? -8.273 1.806 21.891 1.00 91.69 92 PRO A CA 1
ATOM 723 C C . PRO A 1 92 ? -8.751 0.935 23.062 1.00 91.69 92 PRO A C 1
ATOM 725 O O . PRO A 1 92 ? -9.871 0.411 23.026 1.00 91.69 92 PRO A O 1
ATOM 728 N N . GLU A 1 93 ? -7.910 0.757 24.079 1.00 90.81 93 GLU A N 1
ATOM 729 C CA . GLU A 1 93 ? -8.258 -0.030 25.275 1.00 90.81 93 GLU A CA 1
ATOM 730 C C . GLU A 1 93 ? -9.031 0.786 26.329 1.00 90.81 93 GLU A C 1
ATOM 732 O O . GLU A 1 93 ? -9.836 0.224 27.079 1.00 90.81 93 GLU A O 1
ATOM 737 N N . ASP A 1 94 ? -8.834 2.107 26.366 1.00 90.62 94 ASP A N 1
ATOM 738 C CA . ASP A 1 94 ? -9.506 3.039 27.276 1.00 90.62 94 ASP A CA 1
ATOM 739 C C . ASP A 1 94 ? -9.675 4.450 26.663 1.00 90.62 94 ASP A C 1
ATOM 741 O O . ASP A 1 94 ? -9.545 4.636 25.456 1.00 90.62 94 ASP A O 1
ATOM 745 N N . GLU A 1 95 ? -10.046 5.442 27.482 1.00 84.75 95 GLU A N 1
ATOM 746 C CA . GLU A 1 95 ? -10.284 6.829 27.045 1.00 84.75 95 GLU A CA 1
ATOM 747 C C . GLU A 1 95 ? -9.004 7.634 26.745 1.00 84.75 95 GLU A C 1
ATOM 749 O O . GLU A 1 95 ? -9.092 8.720 26.171 1.00 84.75 95 GLU A O 1
ATOM 754 N N . TYR A 1 96 ? -7.835 7.127 27.145 1.00 86.25 96 TYR A N 1
ATOM 755 C CA . TYR A 1 96 ? -6.526 7.752 26.937 1.00 86.25 96 TYR A CA 1
ATOM 756 C C . TYR A 1 96 ? -5.750 7.113 25.783 1.00 86.25 96 TYR A C 1
ATOM 758 O O . TYR A 1 96 ? -4.785 7.711 25.305 1.00 86.25 96 TYR A O 1
ATOM 766 N N . ASP A 1 97 ? -6.156 5.921 25.350 1.00 87.00 97 ASP A N 1
ATOM 767 C CA . ASP A 1 97 ? -5.590 5.238 24.195 1.00 87.00 97 ASP A CA 1
ATOM 768 C C . ASP A 1 97 ? -6.283 5.665 22.897 1.00 87.00 97 ASP A C 1
ATOM 770 O O . ASP A 1 97 ? -7.503 5.831 22.817 1.00 87.00 97 ASP A O 1
ATOM 774 N N . GLU A 1 98 ? -5.488 5.846 21.850 1.00 88.19 98 GLU A N 1
ATOM 775 C CA . GLU A 1 98 ? -5.981 6.262 20.545 1.00 88.19 98 GLU A CA 1
ATOM 776 C C . GLU A 1 98 ? -6.055 5.078 19.587 1.00 88.19 98 GLU A C 1
ATOM 778 O O . GLU A 1 98 ? -5.232 4.160 19.598 1.00 88.19 98 GLU A O 1
ATOM 783 N N . CYS A 1 99 ? -7.043 5.107 18.695 1.00 93.56 99 CYS A N 1
ATOM 784 C CA . CYS A 1 99 ? -7.075 4.132 17.622 1.00 93.56 99 CYS A CA 1
ATOM 785 C C . CYS A 1 99 ? -5.859 4.313 16.709 1.00 93.56 99 CYS A C 1
ATOM 787 O O . CYS A 1 99 ? -5.606 5.415 16.208 1.00 93.56 99 CYS A O 1
ATOM 789 N N . ARG A 1 100 ? -5.155 3.220 16.405 1.00 95.12 100 ARG A N 1
ATOM 790 C CA . ARG A 1 100 ? -4.000 3.271 15.508 1.00 95.12 100 ARG A CA 1
ATOM 791 C C . ARG A 1 100 ? -3.826 2.016 14.669 1.00 95.12 100 ARG A C 1
ATOM 793 O O . ARG A 1 100 ? -4.344 0.946 14.976 1.00 95.12 100 ARG A O 1
ATOM 800 N N . TRP A 1 101 ? -3.065 2.159 13.596 1.00 97.06 101 TRP A N 1
ATOM 801 C CA . TRP A 1 101 ? -2.602 1.068 12.754 1.00 97.06 101 TRP A CA 1
ATOM 802 C C . TRP A 1 101 ? -1.108 0.851 12.963 1.00 97.06 101 TRP A C 1
ATOM 804 O O . TRP A 1 101 ? -0.293 1.547 12.369 1.00 97.06 101 TRP A O 1
ATOM 814 N N . ASP A 1 102 ? -0.732 -0.138 13.763 1.00 96.38 102 ASP A N 1
ATOM 815 C CA . ASP A 1 102 ? 0.666 -0.443 14.057 1.00 96.38 102 ASP A CA 1
ATOM 816 C C . ASP A 1 102 ? 1.389 -0.948 12.807 1.00 96.38 102 ASP A C 1
ATOM 818 O O . ASP A 1 102 ? 1.103 -2.047 12.317 1.00 96.38 102 ASP A O 1
ATOM 822 N N . VAL A 1 103 ? 2.338 -0.159 12.295 1.00 96.69 103 VAL A N 1
ATOM 823 C CA . VAL A 1 103 ? 3.135 -0.505 11.111 1.00 96.69 103 VAL A CA 1
ATOM 824 C C . VAL A 1 103 ? 3.979 -1.742 11.400 1.00 96.69 103 VAL A C 1
ATOM 826 O O . VAL A 1 103 ? 4.783 -1.766 12.326 1.00 96.69 103 VAL A O 1
ATOM 829 N N . GLN A 1 104 ? 3.804 -2.771 10.577 1.00 97.31 104 GLN A N 1
ATOM 830 C CA . GLN A 1 104 ? 4.526 -4.037 10.680 1.00 97.31 104 GLN A CA 1
ATOM 831 C C . GLN A 1 104 ? 5.699 -4.091 9.703 1.00 97.31 104 GLN A C 1
ATOM 833 O O . GLN A 1 104 ? 6.776 -4.577 10.039 1.00 97.31 104 GLN A O 1
ATOM 838 N N . LYS A 1 105 ? 5.481 -3.624 8.467 1.00 96.69 105 LYS A N 1
ATOM 839 C CA . LYS A 1 105 ? 6.450 -3.760 7.376 1.00 96.69 105 LYS A CA 1
ATOM 840 C C . LYS A 1 105 ? 6.199 -2.728 6.285 1.00 96.69 105 LYS A C 1
ATOM 842 O O . LYS A 1 105 ? 5.054 -2.439 5.949 1.00 96.69 105 LYS A O 1
ATOM 847 N N . VAL A 1 106 ? 7.278 -2.245 5.676 1.00 97.06 106 VAL A N 1
ATOM 848 C CA . VAL A 1 106 ? 7.227 -1.579 4.371 1.00 97.06 106 VAL A CA 1
ATOM 849 C C . VAL A 1 106 ? 7.620 -2.606 3.314 1.00 97.06 106 VAL A C 1
ATOM 851 O O . VAL A 1 106 ? 8.732 -3.127 3.329 1.00 97.06 106 VAL A O 1
ATOM 854 N N . ILE A 1 107 ? 6.694 -2.922 2.420 1.00 97.69 107 ILE A N 1
ATOM 855 C CA . ILE A 1 107 ? 6.853 -3.905 1.353 1.00 97.69 107 ILE A CA 1
ATOM 856 C C . ILE A 1 107 ? 7.230 -3.159 0.078 1.00 97.69 107 ILE A C 1
ATOM 858 O O . ILE A 1 107 ? 6.611 -2.156 -0.283 1.00 97.69 107 ILE A O 1
ATOM 862 N N . HIS A 1 108 ? 8.264 -3.633 -0.605 1.00 96.38 108 HIS A N 1
ATOM 863 C CA . HIS A 1 108 ? 8.714 -3.036 -1.854 1.00 96.38 108 HIS A CA 1
ATOM 864 C C . HIS A 1 108 ? 7.919 -3.617 -3.016 1.00 96.38 108 HIS A C 1
ATOM 866 O O . HIS A 1 108 ? 7.801 -4.835 -3.121 1.00 96.38 108 HIS A O 1
ATOM 872 N N . LEU A 1 109 ? 7.390 -2.752 -3.883 1.00 95.50 109 LEU A N 1
ATOM 873 C CA . LEU A 1 109 ? 6.899 -3.215 -5.175 1.00 95.50 109 LEU A CA 1
ATOM 874 C C . LEU A 1 109 ? 8.085 -3.736 -6.007 1.00 95.50 109 LEU A C 1
ATOM 876 O O . LEU A 1 109 ? 9.195 -3.206 -5.865 1.00 95.50 109 LEU A O 1
ATOM 880 N N . PRO A 1 110 ? 7.863 -4.730 -6.882 1.00 93.44 110 PRO A N 1
ATOM 881 C CA . PRO A 1 110 ? 8.889 -5.241 -7.779 1.00 93.44 110 PRO A CA 1
ATOM 882 C C . PRO A 1 110 ? 9.477 -4.137 -8.649 1.00 93.44 110 PRO A C 1
ATOM 884 O O . PRO A 1 110 ? 8.770 -3.243 -9.111 1.00 93.44 110 PRO A O 1
ATOM 887 N N . SER A 1 111 ? 10.776 -4.221 -8.935 1.00 90.69 111 SER A N 1
ATOM 888 C CA . SER A 1 111 ? 11.459 -3.217 -9.771 1.00 90.69 111 SER A CA 1
ATOM 889 C C . SER A 1 111 ? 10.914 -3.121 -11.205 1.00 90.69 111 SER A C 1
ATOM 891 O O . SER A 1 111 ? 11.122 -2.109 -11.876 1.00 90.69 111 SER A O 1
ATOM 893 N N . ASP A 1 112 ? 10.213 -4.156 -11.683 1.00 91.38 112 ASP A N 1
ATOM 894 C CA . ASP A 1 112 ? 9.543 -4.171 -12.986 1.00 91.38 112 ASP A CA 1
ATOM 895 C C . ASP A 1 112 ? 8.132 -3.548 -12.966 1.00 91.38 112 ASP A C 1
ATOM 897 O O . ASP A 1 112 ? 7.603 -3.222 -14.034 1.00 91.38 112 ASP A O 1
ATOM 901 N N . ALA A 1 113 ? 7.579 -3.246 -11.782 1.00 94.19 113 ALA A N 1
ATOM 902 C CA . ALA A 1 113 ? 6.479 -2.299 -11.583 1.00 94.19 113 ALA A CA 1
ATOM 903 C C . ALA A 1 113 ? 6.996 -0.858 -11.745 1.00 94.19 113 ALA A C 1
ATOM 905 O O . ALA A 1 113 ? 6.914 -0.020 -10.847 1.00 94.19 113 ALA A O 1
ATOM 906 N N . TYR A 1 114 ? 7.594 -0.588 -12.907 1.00 94.62 114 TYR A N 1
ATOM 907 C CA . TYR A 1 114 ? 8.395 0.596 -13.211 1.00 94.62 114 TYR A CA 1
ATOM 908 C C . TYR A 1 114 ? 7.532 1.834 -13.516 1.00 94.62 114 TYR A C 1
ATOM 910 O O . TYR A 1 114 ? 7.547 2.381 -14.622 1.00 94.62 114 TYR A O 1
ATOM 918 N N . LEU A 1 115 ? 6.756 2.263 -12.522 1.00 94.00 115 LEU A N 1
ATOM 919 C CA . LEU A 1 115 ? 5.785 3.353 -12.615 1.00 94.00 115 LEU A CA 1
ATOM 920 C C . LEU A 1 115 ? 6.312 4.633 -11.944 1.00 94.00 115 LEU A C 1
ATOM 922 O O . LEU A 1 115 ? 7.132 4.581 -11.021 1.00 94.00 115 LEU A O 1
ATOM 926 N N . LEU A 1 116 ? 5.870 5.789 -12.440 1.00 91.88 116 LEU A N 1
ATOM 927 C CA . LEU A 1 116 ? 6.201 7.110 -11.902 1.00 91.88 116 LEU A CA 1
ATOM 928 C C . LEU A 1 116 ? 5.401 7.418 -10.644 1.00 91.88 116 LEU A C 1
ATOM 930 O O . LEU A 1 116 ? 5.967 7.939 -9.687 1.00 91.88 116 LEU A O 1
ATOM 934 N N . ASP A 1 117 ? 4.118 7.074 -10.668 1.00 90.31 117 ASP A N 1
ATOM 935 C CA . ASP A 1 117 ? 3.167 7.386 -9.609 1.00 90.31 117 ASP A CA 1
ATOM 936 C C . ASP A 1 117 ? 2.085 6.303 -9.543 1.00 90.31 117 ASP A C 1
ATOM 938 O O . ASP A 1 117 ? 1.561 5.881 -10.577 1.00 90.31 117 ASP A O 1
ATOM 942 N N . TYR A 1 118 ? 1.791 5.801 -8.350 1.00 94.12 118 TYR A N 1
ATOM 943 C CA . TYR A 1 118 ? 0.916 4.656 -8.117 1.00 94.12 118 TYR A CA 1
ATOM 944 C C . TYR A 1 118 ? -0.434 5.143 -7.608 1.00 94.12 118 TYR A C 1
ATOM 946 O O . TYR A 1 118 ? -0.500 5.800 -6.582 1.00 94.12 118 TYR A O 1
ATOM 954 N N . SER A 1 119 ? -1.522 4.779 -8.284 1.00 93.50 119 SER A N 1
ATOM 955 C CA . SER A 1 119 ? -2.851 5.331 -7.985 1.00 93.50 119 SER A CA 1
ATOM 956 C C . SER A 1 119 ? -3.839 4.324 -7.402 1.00 93.50 119 SER A C 1
ATOM 958 O O . SER A 1 119 ? -4.789 4.713 -6.734 1.00 93.50 119 SER A O 1
ATOM 960 N N . ALA A 1 120 ? -3.658 3.025 -7.648 1.00 95.75 120 ALA A N 1
ATOM 961 C CA . ALA A 1 120 ? -4.441 1.990 -6.979 1.00 95.75 120 ALA A CA 1
ATOM 962 C C . ALA A 1 120 ? -3.755 0.626 -7.026 1.00 95.75 120 ALA A C 1
ATOM 964 O O . ALA A 1 120 ? -2.950 0.343 -7.916 1.00 95.75 120 ALA A O 1
ATOM 965 N N . ILE A 1 121 ? -4.137 -0.238 -6.086 1.00 96.25 121 ILE A N 1
ATOM 966 C CA . ILE A 1 121 ? -3.769 -1.652 -6.051 1.00 96.25 121 ILE A CA 1
ATOM 967 C C . ILE A 1 121 ? -5.016 -2.514 -5.852 1.00 96.25 121 ILE A C 1
ATOM 969 O O . ILE A 1 121 ? -5.992 -2.104 -5.225 1.00 96.25 121 ILE A O 1
ATOM 973 N N . SER A 1 122 ? -4.995 -3.720 -6.408 1.00 95.38 122 SER A N 1
ATOM 974 C CA . SER A 1 122 ? -6.050 -4.710 -6.239 1.00 95.38 122 SER A CA 1
ATOM 975 C C . SER A 1 122 ? -5.484 -6.110 -6.239 1.00 95.38 122 SER A C 1
ATOM 977 O O . SER A 1 122 ? -4.629 -6.429 -7.059 1.00 95.38 122 SER A O 1
ATOM 979 N N . PHE A 1 123 ? -6.049 -6.965 -5.397 1.00 94.44 123 PHE A N 1
ATOM 980 C CA . PHE A 1 123 ? -5.741 -8.389 -5.351 1.00 94.44 123 PHE A CA 1
ATOM 981 C C . PHE A 1 123 ? -6.923 -9.193 -5.890 1.00 94.44 123 PHE A C 1
ATOM 983 O O . PHE A 1 123 ? -8.079 -8.767 -5.800 1.00 94.44 123 PHE A O 1
ATOM 990 N N . ARG A 1 124 ? -6.655 -10.344 -6.508 1.00 91.50 124 ARG A N 1
ATOM 991 C CA . ARG A 1 124 ? -7.715 -11.212 -7.032 1.00 91.50 124 ARG A CA 1
ATOM 992 C C . ARG A 1 124 ? -8.339 -12.033 -5.903 1.00 91.50 124 ARG A C 1
ATOM 994 O O . ARG A 1 124 ? -7.801 -13.058 -5.509 1.00 91.50 124 ARG A O 1
ATOM 1001 N N . GLY A 1 125 ? -9.525 -11.644 -5.442 1.00 86.62 125 GLY A N 1
ATOM 1002 C CA . GLY A 1 125 ? -10.151 -12.277 -4.273 1.00 86.62 125 GLY A CA 1
ATOM 1003 C C . GLY A 1 125 ? -9.472 -11.850 -2.967 1.00 86.62 125 GLY A C 1
ATOM 1004 O O . GLY A 1 125 ? -8.636 -10.956 -2.976 1.00 86.62 125 GLY A O 1
ATOM 1005 N N . GLU A 1 126 ? -9.841 -12.468 -1.843 1.00 80.62 126 GLU A N 1
ATOM 1006 C CA . GLU A 1 126 ? -9.395 -12.007 -0.515 1.00 80.62 126 GLU A CA 1
ATOM 1007 C C . GLU A 1 126 ? -7.894 -12.238 -0.265 1.00 80.62 126 GLU A C 1
ATOM 1009 O O . GLU A 1 126 ? -7.211 -11.356 0.238 1.00 80.62 126 GLU A O 1
ATOM 1014 N N . PHE A 1 127 ? -7.374 -13.397 -0.683 1.00 87.38 127 PHE A N 1
ATOM 1015 C CA . PHE A 1 127 ? -5.962 -13.784 -0.543 1.00 87.38 127 PHE A CA 1
ATOM 1016 C C . PHE A 1 127 ? -5.411 -14.429 -1.821 1.00 87.38 127 PHE A C 1
ATOM 1018 O O . PHE A 1 127 ? -4.628 -15.380 -1.775 1.00 87.38 127 PHE A O 1
ATOM 1025 N N . GLY A 1 128 ? -5.873 -13.983 -2.992 1.00 87.00 128 GLY A N 1
ATOM 1026 C CA . GLY A 1 128 ? -5.322 -14.491 -4.246 1.00 87.00 128 GLY A CA 1
ATOM 1027 C C . GLY A 1 128 ? -3.912 -13.977 -4.491 1.00 87.00 128 GLY A C 1
ATOM 1028 O O . GLY A 1 128 ? -3.559 -12.871 -4.081 1.00 87.00 128 GLY A O 1
ATOM 1029 N N . ALA A 1 129 ? -3.124 -14.796 -5.184 1.00 91.31 129 ALA A N 1
ATOM 1030 C CA . ALA A 1 129 ? -1.761 -14.444 -5.550 1.00 91.31 129 ALA A CA 1
ATOM 1031 C C . ALA A 1 129 ? -1.729 -13.275 -6.541 1.00 91.31 129 ALA A C 1
ATOM 1033 O O . ALA A 1 129 ? -0.871 -12.413 -6.427 1.00 91.31 129 ALA A O 1
ATOM 1034 N N . ASP A 1 130 ? -2.658 -13.216 -7.496 1.00 94.31 130 ASP A N 1
ATOM 1035 C CA . ASP A 1 130 ? -2.607 -12.200 -8.546 1.00 94.31 130 ASP A CA 1
ATOM 1036 C C . ASP A 1 130 ? -2.915 -10.805 -7.994 1.00 94.31 130 ASP A C 1
ATOM 1038 O O . ASP A 1 130 ? -3.915 -10.590 -7.300 1.00 94.31 130 ASP A O 1
ATOM 1042 N N . VAL A 1 131 ? -2.085 -9.846 -8.386 1.00 96.12 131 VAL A N 1
ATOM 1043 C CA . VAL A 1 131 ? -2.180 -8.445 -7.983 1.00 96.12 131 VAL A CA 1
ATOM 1044 C C . VAL A 1 131 ? -2.030 -7.542 -9.200 1.00 96.12 131 VAL A C 1
ATOM 1046 O O . VAL A 1 131 ? -1.246 -7.829 -10.102 1.00 96.12 131 VAL A O 1
ATOM 1049 N N . ALA A 1 132 ? -2.786 -6.448 -9.225 1.00 96.75 132 ALA A N 1
ATOM 1050 C CA . ALA A 1 132 ? -2.678 -5.393 -10.220 1.00 96.75 132 ALA A CA 1
ATOM 1051 C C . ALA A 1 132 ? -2.426 -4.051 -9.531 1.00 96.75 132 ALA A C 1
ATOM 1053 O O . ALA A 1 132 ? -3.116 -3.708 -8.570 1.00 96.75 132 ALA A O 1
ATOM 1054 N N . VAL A 1 133 ? -1.466 -3.290 -10.045 1.00 96.81 133 VAL A N 1
ATOM 1055 C CA . VAL A 1 133 ? -1.132 -1.932 -9.608 1.00 96.81 133 VAL A CA 1
ATOM 1056 C C . VAL A 1 133 ? -1.252 -1.007 -10.808 1.00 96.81 133 VAL A C 1
ATOM 1058 O O . VAL A 1 133 ? -0.741 -1.319 -11.879 1.00 96.81 133 VAL A O 1
ATOM 1061 N N . VAL A 1 134 ? -1.928 0.125 -10.656 1.00 95.75 134 VAL A N 1
ATOM 1062 C CA . VAL A 1 134 ? -2.149 1.077 -11.752 1.00 95.75 134 VAL A CA 1
ATOM 1063 C C . VAL A 1 134 ? -1.441 2.400 -11.501 1.00 95.75 134 VAL A C 1
ATOM 1065 O O . VAL A 1 134 ? -1.227 2.800 -10.358 1.00 95.75 134 VAL A O 1
ATOM 1068 N N . SER A 1 135 ? -1.114 3.080 -12.595 1.00 94.12 135 SER A N 1
ATOM 1069 C CA . SER A 1 135 ? -0.628 4.455 -12.614 1.00 94.12 135 SER A CA 1
ATOM 1070 C C . SER A 1 135 ? -1.514 5.290 -13.529 1.00 94.12 135 SER A C 1
ATOM 1072 O O . SER A 1 135 ? -1.720 4.931 -14.693 1.00 94.12 135 SER A O 1
ATOM 1074 N N . GLN A 1 136 ? -2.043 6.400 -13.004 1.00 88.81 136 GLN A N 1
ATOM 1075 C CA . GLN A 1 136 ? -2.747 7.382 -13.835 1.00 88.81 136 GLN A CA 1
ATOM 1076 C C . GLN A 1 136 ? -1.762 8.148 -14.723 1.00 88.81 136 GLN A C 1
ATOM 1078 O O . GLN A 1 136 ? -2.009 8.267 -15.921 1.00 88.81 136 GLN A O 1
ATOM 1083 N N . GLU A 1 137 ? -0.629 8.577 -14.162 1.00 90.56 137 GLU A N 1
ATOM 1084 C CA . GLU A 1 137 ? 0.407 9.339 -14.870 1.00 90.56 137 GLU A CA 1
ATOM 1085 C C . GLU A 1 137 ? 1.013 8.572 -16.052 1.00 90.56 137 GLU A C 1
ATOM 1087 O O . GLU A 1 137 ? 1.215 9.136 -17.125 1.00 90.56 137 GLU A O 1
ATOM 1092 N N . ASP A 1 138 ? 1.254 7.268 -15.899 1.00 90.75 138 ASP A N 1
ATOM 1093 C CA . ASP A 1 138 ? 1.817 6.451 -16.981 1.00 90.75 138 ASP A CA 1
ATOM 1094 C C . ASP A 1 138 ? 0.770 5.863 -17.931 1.00 90.75 138 ASP A C 1
ATOM 1096 O O . ASP A 1 138 ? 1.138 5.222 -18.918 1.00 90.75 138 ASP A O 1
ATOM 1100 N N . ALA A 1 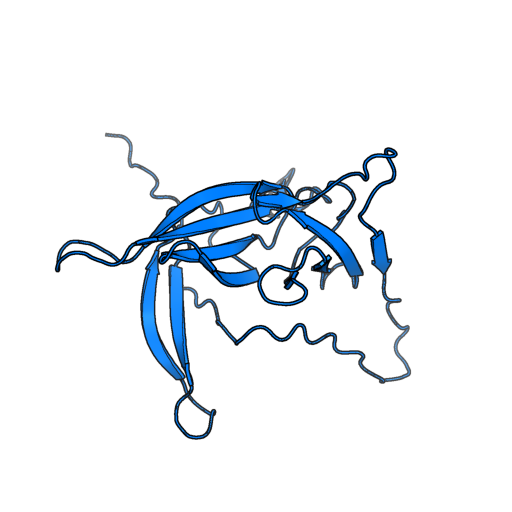139 ? -0.524 6.025 -17.630 1.00 93.38 139 ALA A N 1
ATOM 1101 C CA . ALA A 1 139 ? -1.606 5.299 -18.293 1.00 93.38 139 ALA A CA 1
ATOM 1102 C C . ALA A 1 139 ? -1.275 3.797 -18.426 1.00 93.38 139 ALA A C 1
ATOM 1104 O O . ALA A 1 139 ? -1.345 3.214 -19.511 1.00 93.38 139 ALA A O 1
ATOM 1105 N N . ALA A 1 140 ? -0.871 3.169 -17.320 1.00 95.00 140 ALA A N 1
ATOM 1106 C CA . ALA A 1 140 ? -0.355 1.805 -17.313 1.00 95.00 140 ALA A CA 1
ATOM 1107 C C . ALA A 1 140 ? -0.880 0.987 -16.129 1.00 95.00 140 ALA A C 1
ATOM 1109 O O . ALA A 1 140 ? -1.239 1.522 -15.078 1.00 95.00 140 ALA A O 1
ATOM 1110 N N . VAL A 1 141 ? -0.895 -0.332 -16.310 1.00 96.06 141 VAL A N 1
ATOM 1111 C CA . VAL A 1 141 ? -1.123 -1.317 -15.250 1.00 96.06 141 VAL A CA 1
ATOM 1112 C C . VAL A 1 141 ? 0.052 -2.283 -15.201 1.00 96.06 141 VAL A C 1
ATOM 1114 O O . VAL A 1 141 ? 0.471 -2.805 -16.229 1.00 96.06 141 VAL A O 1
ATOM 1117 N N . TRP A 1 142 ? 0.571 -2.534 -14.009 1.00 96.56 142 TRP A N 1
ATOM 1118 C CA . TRP A 1 142 ? 1.459 -3.652 -13.730 1.00 96.56 142 TRP A CA 1
ATOM 1119 C C . TRP A 1 142 ? 0.646 -4.784 -13.103 1.00 96.56 142 TRP A C 1
ATOM 1121 O O . TRP A 1 142 ? -0.163 -4.546 -12.207 1.00 96.56 142 TRP A O 1
ATOM 1131 N N . VAL A 1 143 ? 0.840 -6.009 -13.580 1.00 96.00 143 VAL A N 1
ATOM 1132 C CA . VAL A 1 143 ? 0.214 -7.221 -13.041 1.00 96.00 143 VAL A CA 1
ATOM 1133 C C . VAL A 1 143 ? 1.314 -8.172 -12.602 1.00 96.00 143 VAL A C 1
ATOM 1135 O O . VAL A 1 143 ? 2.261 -8.390 -13.353 1.00 96.00 143 VAL A O 1
ATOM 1138 N N . GLY A 1 144 ? 1.180 -8.756 -11.415 1.00 95.06 144 GLY A N 1
ATOM 1139 C CA . GLY A 1 144 ? 2.148 -9.706 -10.879 1.00 95.06 144 GLY A CA 1
ATOM 1140 C C . GLY A 1 144 ? 1.542 -10.623 -9.826 1.00 95.06 144 GLY A C 1
ATOM 1141 O O . GLY A 1 144 ? 0.349 -10.933 -9.864 1.00 95.06 144 GLY A O 1
ATOM 1142 N N . SER A 1 145 ? 2.371 -11.078 -8.888 1.00 94.69 145 SER A N 1
ATOM 1143 C CA . SER A 1 145 ? 1.960 -11.990 -7.817 1.00 94.69 145 SER A CA 1
ATOM 1144 C C . SER A 1 145 ? 2.407 -11.513 -6.435 1.00 94.69 145 SER A C 1
ATOM 1146 O O . SER A 1 145 ? 3.442 -10.861 -6.302 1.00 94.69 145 SER A O 1
ATOM 1148 N N . PHE A 1 146 ? 1.628 -11.846 -5.408 1.00 95.38 146 PHE A N 1
ATOM 1149 C CA . PHE A 1 146 ? 1.847 -11.488 -4.011 1.00 95.38 146 PHE A CA 1
ATOM 1150 C C . PHE A 1 146 ? 1.746 -12.723 -3.111 1.00 95.38 146 PHE A C 1
ATOM 1152 O O . PHE A 1 146 ? 0.779 -13.485 -3.177 1.00 95.38 146 PHE A O 1
ATOM 1159 N N . ASP A 1 147 ? 2.747 -12.914 -2.259 1.00 95.00 147 ASP A N 1
ATOM 1160 C CA . ASP A 1 147 ? 2.766 -13.930 -1.218 1.00 95.00 147 ASP A CA 1
ATOM 1161 C C . ASP A 1 147 ? 2.197 -13.338 0.078 1.00 95.00 147 ASP A C 1
ATOM 1163 O O . ASP A 1 147 ? 2.847 -12.574 0.793 1.00 95.00 147 ASP A O 1
ATOM 1167 N N . TRP A 1 148 ? 0.962 -13.716 0.400 1.00 94.44 148 TRP A N 1
ATOM 1168 C CA . TRP A 1 148 ? 0.273 -13.282 1.616 1.00 94.44 148 TRP A CA 1
ATOM 1169 C C . TRP A 1 148 ? 0.856 -13.864 2.903 1.00 94.44 148 TRP A C 1
ATOM 1171 O O . TRP A 1 148 ? 0.596 -13.342 3.986 1.00 94.44 148 TRP A O 1
ATOM 1181 N N . LYS A 1 149 ? 1.630 -14.948 2.835 1.00 92.94 149 LYS A N 1
ATOM 1182 C CA . LYS A 1 149 ? 2.277 -15.525 4.012 1.00 92.94 149 LYS A CA 1
ATOM 1183 C C . LYS A 1 149 ? 3.512 -14.715 4.383 1.00 92.94 149 LYS A C 1
ATOM 1185 O O . LYS A 1 149 ? 3.630 -14.326 5.544 1.00 92.94 149 LYS A O 1
ATOM 1190 N N . GLU A 1 150 ? 4.368 -14.441 3.405 1.00 94.50 150 GLU A N 1
ATOM 1191 C CA . GLU A 1 150 ? 5.612 -13.680 3.584 1.00 94.50 150 GLU A CA 1
ATOM 1192 C C . GLU A 1 150 ? 5.383 -12.157 3.568 1.00 94.50 150 GLU A C 1
ATOM 1194 O O . GLU A 1 150 ? 6.227 -11.380 4.031 1.00 94.50 150 GLU A O 1
ATOM 1199 N N . MET A 1 151 ? 4.206 -11.726 3.097 1.00 95.88 151 MET A N 1
ATOM 1200 C CA . MET A 1 151 ? 3.837 -10.325 2.902 1.00 95.88 151 MET A CA 1
ATOM 1201 C C . MET A 1 151 ? 4.856 -9.632 1.991 1.00 95.88 151 MET A C 1
ATOM 1203 O O . MET A 1 151 ? 5.499 -8.652 2.380 1.00 95.88 151 MET A O 1
ATOM 1207 N N . GLU A 1 152 ? 5.044 -10.201 0.797 1.00 96.06 152 GLU A N 1
ATOM 1208 C CA . GLU A 1 152 ? 5.975 -9.746 -0.243 1.00 96.06 152 GLU A CA 1
ATOM 1209 C C . GLU A 1 152 ? 5.410 -9.989 -1.640 1.00 96.06 152 GLU A C 1
ATOM 1211 O O . GLU A 1 152 ? 4.576 -10.867 -1.850 1.00 96.06 152 GLU A O 1
ATOM 1216 N N . PHE A 1 153 ? 5.885 -9.222 -2.618 1.00 95.06 153 PHE A N 1
ATOM 1217 C CA . PHE A 1 153 ? 5.648 -9.553 -4.016 1.00 95.06 153 PHE A CA 1
ATOM 1218 C C . PHE A 1 153 ? 6.584 -10.671 -4.463 1.00 95.06 153 PHE A C 1
ATOM 1220 O O . PHE A 1 153 ? 7.714 -10.786 -3.992 1.00 95.06 153 PHE A O 1
ATOM 1227 N N . VAL A 1 154 ? 6.112 -11.484 -5.401 1.00 91.88 154 VAL A N 1
ATOM 1228 C CA . VAL A 1 154 ? 6.917 -12.546 -5.997 1.00 91.88 154 VAL A CA 1
ATOM 1229 C C . VAL A 1 154 ? 7.586 -11.994 -7.253 1.00 91.88 154 VAL A C 1
ATOM 1231 O O . VAL A 1 154 ? 6.930 -11.787 -8.270 1.00 91.88 154 VAL A O 1
ATOM 1234 N N . ASP A 1 155 ? 8.894 -11.741 -7.180 1.00 81.75 155 ASP A N 1
ATOM 1235 C CA . ASP A 1 155 ? 9.655 -11.140 -8.287 1.00 81.75 155 ASP A CA 1
ATOM 1236 C C . ASP A 1 155 ? 9.975 -12.144 -9.405 1.00 81.75 155 ASP A C 1
ATOM 1238 O O . ASP A 1 155 ? 10.049 -11.788 -10.585 1.00 81.75 155 ASP A O 1
ATOM 1242 N N . THR A 1 156 ? 10.183 -13.414 -9.049 1.00 77.75 156 THR A N 1
ATOM 1243 C CA . THR A 1 156 ? 10.592 -14.467 -9.988 1.00 77.75 156 THR A CA 1
ATOM 1244 C C . THR A 1 156 ? 9.939 -15.806 -9.666 1.00 77.75 156 THR A C 1
ATOM 1246 O O . THR A 1 156 ? 9.745 -16.155 -8.504 1.00 77.75 156 THR A O 1
ATOM 1249 N N . ASN A 1 157 ? 9.631 -16.569 -10.712 1.00 68.19 157 ASN A N 1
ATOM 1250 C CA . ASN A 1 157 ? 9.243 -17.971 -10.627 1.00 68.19 157 ASN A CA 1
ATOM 1251 C C . ASN A 1 157 ? 10.423 -18.841 -10.168 1.00 68.19 157 ASN A C 1
ATOM 1253 O O . ASN A 1 157 ? 11.587 -18.446 -10.248 1.00 68.19 157 ASN A O 1
ATOM 1257 N N . SER A 1 158 ? 10.135 -20.092 -9.799 1.00 70.88 158 SER A N 1
ATOM 1258 C CA . SER A 1 158 ? 11.158 -21.097 -9.470 1.00 70.88 158 SER A CA 1
ATOM 1259 C C . SER A 1 158 ? 12.152 -21.382 -10.606 1.00 70.88 158 SER A C 1
ATOM 1261 O O . SER A 1 158 ? 13.217 -21.937 -10.356 1.00 70.88 158 SER A O 1
ATOM 1263 N N . ASP A 1 159 ? 11.807 -21.031 -11.848 1.00 73.88 159 ASP A N 1
ATOM 1264 C CA . ASP A 1 159 ? 12.668 -21.144 -13.031 1.00 73.88 159 ASP A CA 1
ATOM 1265 C C . ASP A 1 159 ? 13.455 -19.855 -13.353 1.00 73.88 159 ASP A C 1
ATOM 1267 O O . ASP A 1 159 ? 14.195 -19.814 -14.335 1.00 73.88 159 ASP A O 1
ATOM 1271 N N . GLY A 1 160 ? 13.319 -18.808 -12.529 1.00 68.56 160 GLY A N 1
ATOM 1272 C CA . GLY A 1 160 ? 13.978 -17.512 -12.698 1.00 68.56 160 GLY A CA 1
ATOM 1273 C C . GLY A 1 160 ? 13.253 -16.529 -13.624 1.00 68.56 160 GLY A C 1
ATOM 1274 O O . GLY A 1 160 ? 13.735 -15.411 -13.815 1.00 68.56 160 GLY A O 1
ATOM 1275 N N . THR A 1 161 ? 12.099 -16.893 -14.191 1.00 74.88 161 THR A N 1
ATOM 1276 C CA . THR A 1 161 ? 11.299 -15.989 -15.033 1.00 74.88 161 THR A CA 1
ATOM 1277 C C . THR A 1 161 ? 10.627 -14.915 -14.180 1.00 74.88 161 THR A C 1
ATOM 1279 O O . THR A 1 161 ? 10.040 -15.234 -13.148 1.00 74.88 161 THR A O 1
ATOM 1282 N N . ARG A 1 162 ? 10.669 -13.644 -14.607 1.00 74.44 162 ARG A N 1
ATOM 1283 C CA . ARG A 1 162 ? 9.944 -12.552 -13.931 1.00 74.44 162 ARG A CA 1
ATOM 1284 C C . ARG A 1 162 ? 8.436 -12.804 -13.941 1.00 74.44 162 ARG A C 1
ATOM 1286 O O . ARG A 1 162 ? 7.892 -13.178 -14.978 1.00 74.44 162 ARG A O 1
ATOM 1293 N N . MET A 1 163 ? 7.777 -12.587 -12.804 1.00 79.44 163 MET A N 1
ATOM 1294 C CA . MET A 1 163 ? 6.325 -12.787 -12.673 1.00 79.44 163 MET A CA 1
ATOM 1295 C C . MET A 1 163 ? 5.497 -11.533 -12.982 1.00 79.44 163 MET A C 1
ATOM 1297 O O . MET A 1 163 ? 4.279 -11.634 -13.125 1.00 79.44 163 MET A O 1
ATOM 1301 N N . GLY A 1 164 ? 6.141 -10.369 -13.079 1.00 88.56 164 GLY A N 1
ATOM 1302 C CA . GLY A 1 164 ? 5.500 -9.094 -13.375 1.00 88.56 164 GLY A CA 1
ATOM 1303 C C . GLY A 1 164 ? 5.414 -8.792 -14.871 1.00 88.56 164 GLY A C 1
ATOM 1304 O O . GLY A 1 164 ? 6.327 -9.093 -15.643 1.00 88.56 164 GLY A O 1
ATOM 1305 N N . ALA A 1 165 ? 4.330 -8.141 -15.287 1.00 92.19 165 ALA A N 1
ATOM 1306 C CA . ALA A 1 165 ? 4.191 -7.579 -16.624 1.00 92.19 165 ALA A CA 1
ATOM 1307 C C . ALA A 1 165 ? 3.472 -6.228 -16.586 1.00 92.19 165 ALA A C 1
ATOM 1309 O O . ALA A 1 165 ? 2.409 -6.087 -15.981 1.00 92.19 165 ALA A O 1
ATOM 1310 N N . SER A 1 166 ? 4.033 -5.251 -17.298 1.00 91.75 166 SER A N 1
ATOM 1311 C CA . SER A 1 166 ? 3.434 -3.929 -17.480 1.00 91.75 166 SER A CA 1
ATOM 1312 C C . SER A 1 166 ? 2.687 -3.856 -18.809 1.00 91.75 166 SER A C 1
ATOM 1314 O O . SER A 1 166 ? 3.227 -4.194 -19.862 1.00 91.75 166 SER A O 1
ATOM 1316 N N 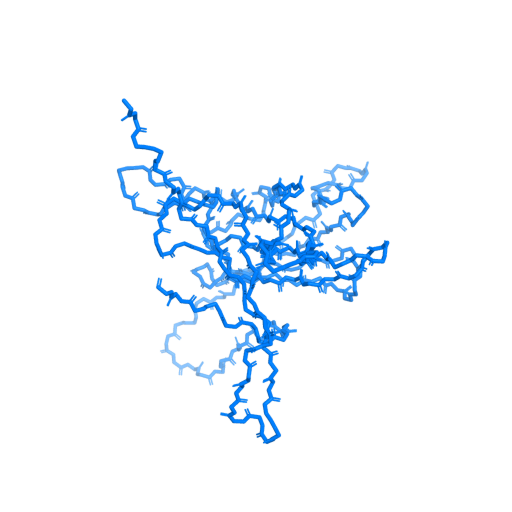. ILE A 1 167 ? 1.445 -3.387 -18.759 1.00 92.62 167 ILE A N 1
ATOM 1317 C CA . ILE A 1 167 ? 0.580 -3.133 -19.907 1.00 92.62 167 ILE A CA 1
ATOM 1318 C C . ILE A 1 167 ? 0.341 -1.626 -19.962 1.00 92.62 167 ILE A C 1
ATOM 1320 O O . ILE A 1 167 ? -0.238 -1.043 -19.045 1.00 92.62 167 ILE A O 1
ATOM 1324 N N . THR A 1 168 ? 0.782 -0.993 -21.044 1.00 90.75 168 THR A N 1
ATOM 1325 C CA . THR A 1 168 ? 0.580 0.440 -21.281 1.00 90.75 168 THR A CA 1
ATOM 1326 C C . THR A 1 168 ? -0.633 0.644 -22.174 1.00 90.75 168 THR A C 1
ATOM 1328 O O . THR A 1 168 ? -0.780 -0.015 -23.206 1.00 90.75 168 THR A O 1
ATOM 1331 N N . PHE A 1 169 ? -1.500 1.577 -21.801 1.00 86.06 169 PHE A N 1
ATOM 1332 C CA . PHE A 1 169 ? -2.639 1.965 -22.612 1.00 86.06 169 PHE A CA 1
ATOM 1333 C C . PHE A 1 169 ? -2.238 3.154 -23.489 1.00 86.06 169 PHE A C 1
ATOM 1335 O O . PHE A 1 169 ? -1.668 4.124 -22.990 1.00 86.06 169 PHE A O 1
ATOM 1342 N N . PRO A 1 170 ? -2.504 3.115 -24.805 1.00 77.94 170 PRO A N 1
ATOM 1343 C CA . PRO A 1 170 ? -2.151 4.223 -25.676 1.00 77.94 170 PRO A CA 1
ATOM 1344 C C . PRO A 1 170 ? -2.892 5.490 -25.240 1.00 77.94 170 PRO A C 1
ATOM 1346 O O . PRO A 1 170 ? -4.123 5.494 -25.139 1.00 77.94 170 PRO A O 1
ATOM 1349 N N . ALA A 1 171 ? -2.149 6.583 -25.050 1.00 61.47 171 ALA A N 1
ATOM 1350 C CA . ALA A 1 171 ? -2.730 7.917 -25.005 1.00 61.47 171 ALA A CA 1
ATOM 1351 C C . ALA A 1 171 ? -3.424 8.150 -26.353 1.00 61.47 171 ALA A C 1
ATOM 1353 O O . ALA A 1 171 ? -2.766 8.232 -27.393 1.00 61.47 171 ALA A O 1
ATOM 1354 N N . ARG A 1 172 ? -4.762 8.161 -26.382 1.00 55.09 172 ARG A N 1
ATOM 1355 C CA . ARG A 1 172 ? -5.464 8.377 -27.651 1.00 55.09 172 ARG A CA 1
ATOM 1356 C C . ARG A 1 172 ? -5.148 9.786 -28.158 1.00 55.09 172 ARG A C 1
ATOM 1358 O O . ARG A 1 172 ? -5.311 10.736 -27.390 1.00 55.09 172 ARG A O 1
ATOM 1365 N N . PRO A 1 173 ? -4.787 9.962 -29.442 1.00 48.19 173 PRO A N 1
ATOM 1366 C CA . PRO A 1 173 ? -4.914 11.267 -30.067 1.00 48.19 173 PRO A CA 1
ATOM 1367 C C . PRO A 1 173 ? -6.390 11.685 -29.988 1.00 48.19 173 PRO A C 1
ATOM 1369 O O . PRO A 1 173 ? -7.301 10.882 -30.201 1.00 48.19 173 PRO A O 1
ATOM 1372 N N . SER A 1 174 ? -6.623 12.934 -29.605 1.00 49.50 174 SER A N 1
ATOM 1373 C CA . SER A 1 174 ? -7.937 13.530 -29.374 1.00 49.50 174 SER A CA 1
ATOM 1374 C C . SER A 1 174 ? -8.849 13.425 -30.607 1.00 49.50 174 SER A C 1
ATOM 1376 O O . SER A 1 174 ? -8.756 14.272 -31.492 1.00 49.50 174 SER A O 1
ATOM 1378 N N . ALA A 1 175 ? -9.731 12.422 -30.687 1.00 47.59 175 ALA A N 1
ATOM 1379 C CA . ALA A 1 175 ? -10.860 12.449 -31.633 1.00 47.59 175 ALA A CA 1
ATOM 1380 C C . ALA A 1 175 ? -12.002 11.458 -31.354 1.00 47.59 175 ALA A C 1
ATOM 1382 O O . ALA A 1 175 ? -13.120 11.737 -31.767 1.00 47.59 175 ALA A O 1
ATOM 1383 N N . GLU A 1 176 ? -11.795 10.335 -30.659 1.00 42.31 176 GLU A N 1
ATOM 1384 C CA . GLU A 1 176 ? -12.879 9.355 -30.473 1.00 42.31 176 GLU A CA 1
ATOM 1385 C C . GLU A 1 176 ? -13.013 8.925 -29.011 1.00 42.31 176 GLU A C 1
ATOM 1387 O O . GLU A 1 176 ? -12.210 8.160 -28.467 1.00 42.31 176 GLU A O 1
ATOM 1392 N N . SER A 1 177 ? -14.049 9.455 -28.358 1.00 43.91 177 SER A N 1
ATOM 1393 C CA . SER A 1 177 ? -14.421 9.177 -26.975 1.00 43.91 177 SER A CA 1
ATOM 1394 C C . SER A 1 177 ? -15.117 7.819 -26.854 1.00 43.91 177 SER A C 1
ATOM 1396 O O . SER A 1 177 ? -16.338 7.729 -26.907 1.00 43.91 177 SER A O 1
ATOM 1398 N N . ASN A 1 178 ? -14.331 6.771 -26.623 1.00 36.59 178 ASN A N 1
ATOM 1399 C CA . ASN A 1 178 ? -14.774 5.627 -25.826 1.00 36.59 178 ASN A CA 1
ATOM 1400 C C . ASN A 1 178 ? -13.828 5.546 -24.632 1.00 36.59 178 ASN A C 1
ATOM 1402 O O . ASN A 1 178 ? -12.785 4.895 -24.709 1.00 36.59 178 ASN A O 1
ATOM 1406 N N . THR A 1 179 ? -14.154 6.283 -23.570 1.00 38.91 179 THR A N 1
ATOM 1407 C CA . THR A 1 179 ? -13.417 6.272 -22.305 1.00 38.91 179 THR A CA 1
ATOM 1408 C C . THR A 1 179 ? -13.408 4.850 -21.754 1.00 38.91 179 THR A C 1
ATOM 1410 O O . THR A 1 179 ? -14.441 4.347 -21.318 1.00 38.91 179 THR A O 1
ATOM 1413 N N . VAL A 1 180 ? -12.246 4.194 -21.756 1.00 36.56 180 VAL A N 1
ATOM 1414 C CA . VAL A 1 180 ? -12.036 2.995 -20.939 1.00 36.56 180 VAL A CA 1
ATOM 1415 C C . VAL A 1 180 ? -11.629 3.498 -19.561 1.00 36.56 180 VAL A C 1
ATOM 1417 O O . VAL A 1 180 ? -10.460 3.750 -19.296 1.00 36.56 180 VAL A O 1
ATOM 1420 N N . MET A 1 181 ? -12.620 3.743 -18.705 1.00 35.97 181 MET A N 1
ATOM 1421 C CA . MET A 1 181 ? -12.376 4.030 -17.295 1.00 35.97 181 MET A CA 1
ATOM 1422 C C . MET A 1 181 ? -12.103 2.693 -16.607 1.00 35.97 181 MET A C 1
ATOM 1424 O O . MET A 1 181 ? -13.030 1.910 -16.392 1.00 35.97 181 MET A O 1
ATOM 1428 N N . LEU A 1 182 ? -10.842 2.414 -16.278 1.00 35.59 182 LEU A N 1
ATOM 1429 C CA . LEU A 1 182 ? -10.510 1.274 -15.432 1.00 35.59 182 LEU A CA 1
ATOM 1430 C C . LEU A 1 182 ? -10.925 1.628 -13.994 1.00 35.59 182 LEU A C 1
ATOM 1432 O O . LEU A 1 182 ? -10.179 2.259 -13.252 1.00 35.59 182 LEU A O 1
ATOM 1436 N N . ARG A 1 183 ? -12.161 1.291 -13.608 1.00 32.31 183 ARG A N 1
ATOM 1437 C CA . ARG A 1 183 ? -12.580 1.361 -12.202 1.00 32.31 183 ARG A CA 1
ATOM 1438 C C . ARG A 1 183 ? -12.084 0.112 -11.492 1.00 32.31 183 ARG A C 1
ATOM 1440 O O . ARG A 1 183 ? -12.707 -0.941 -11.590 1.00 32.31 183 ARG A O 1
ATOM 1447 N N . VAL A 1 184 ? -10.986 0.242 -10.759 1.00 37.94 184 VAL A N 1
ATOM 1448 C CA . VAL A 1 184 ? -10.628 -0.725 -9.721 1.00 37.94 184 VAL A CA 1
ATOM 1449 C C . VAL A 1 184 ? -11.560 -0.455 -8.538 1.00 37.94 184 VAL A C 1
ATOM 1451 O O . VAL A 1 184 ? -11.431 0.553 -7.852 1.00 37.94 184 VAL A O 1
ATOM 1454 N N . TRP A 1 185 ? -12.584 -1.291 -8.369 1.00 25.61 185 TRP A N 1
ATOM 1455 C CA . TRP A 1 185 ? -13.589 -1.130 -7.318 1.00 25.61 185 TRP A CA 1
ATOM 1456 C C . TRP A 1 185 ? -13.081 -1.788 -6.027 1.00 25.61 185 TRP A C 1
ATOM 1458 O O . TRP A 1 185 ? -13.222 -2.991 -5.843 1.00 25.61 185 TRP A O 1
ATOM 1468 N N . HIS A 1 186 ? -12.502 -0.991 -5.134 1.00 35.62 186 HIS A N 1
ATOM 1469 C CA . HIS A 1 186 ? -12.503 -1.263 -3.695 1.00 35.62 186 HIS A CA 1
ATOM 1470 C C . HIS A 1 186 ? -13.359 -0.179 -3.038 1.00 35.62 186 HIS A C 1
ATOM 1472 O O . HIS A 1 186 ? -13.399 0.948 -3.533 1.00 35.62 186 HIS A O 1
ATOM 1478 N N . GLY A 1 187 ? -14.117 -0.535 -1.996 1.00 28.94 187 GLY A N 1
ATOM 1479 C CA . GLY A 1 187 ? -15.039 0.381 -1.318 1.00 28.94 187 GLY A CA 1
ATOM 1480 C C . GLY A 1 187 ? -14.399 1.747 -1.057 1.00 28.94 187 GLY A C 1
ATOM 1481 O O . GLY A 1 187 ? -13.257 1.822 -0.614 1.00 28.94 187 GLY A O 1
ATOM 1482 N N . LEU A 1 188 ? -15.123 2.820 -1.391 1.00 29.12 188 LEU A N 1
ATOM 1483 C CA . LEU A 1 188 ? -14.642 4.195 -1.274 1.00 29.12 188 LEU A CA 1
ATOM 1484 C C . LEU A 1 188 ? -14.209 4.502 0.166 1.00 29.12 188 LEU A C 1
ATOM 1486 O O . LEU A 1 188 ? -15.052 4.670 1.044 1.00 29.12 188 LEU A O 1
ATOM 1490 N N . MET A 1 189 ? -12.907 4.663 0.374 1.00 34.16 189 MET A N 1
ATOM 1491 C CA . MET A 1 189 ? -12.345 5.369 1.519 1.00 34.16 189 MET A CA 1
ATOM 1492 C C . MET A 1 189 ? -11.735 6.651 0.953 1.00 34.16 189 MET A C 1
ATOM 1494 O O . MET A 1 189 ? -10.829 6.608 0.124 1.00 34.16 189 MET A O 1
ATOM 1498 N N . LYS A 1 190 ? -12.320 7.798 1.299 1.00 28.31 190 LYS A N 1
ATOM 1499 C CA . LYS A 1 190 ? -11.837 9.109 0.867 1.00 28.31 190 LYS A CA 1
ATOM 1500 C C . LYS A 1 190 ? -10.878 9.600 1.943 1.00 28.31 190 LYS A C 1
ATOM 1502 O O . LYS A 1 190 ? -11.297 9.770 3.081 1.00 28.31 190 LYS A O 1
ATOM 1507 N N . ILE A 1 191 ? -9.612 9.799 1.599 1.00 33.19 191 ILE A N 1
ATOM 1508 C CA . ILE A 1 191 ? -8.633 10.378 2.521 1.00 33.19 191 ILE A CA 1
ATOM 1509 C C . ILE A 1 191 ? -8.857 11.891 2.515 1.00 33.19 191 ILE A C 1
ATOM 1511 O O . ILE A 1 191 ? -8.732 12.549 1.481 1.00 33.19 191 ILE A O 1
ATOM 1515 N N . GLY A 1 192 ? -9.317 12.417 3.648 1.00 26.34 192 GLY A N 1
ATOM 1516 C CA . GLY A 1 192 ? -9.442 13.847 3.897 1.00 26.34 192 GLY A CA 1
ATOM 1517 C C . GLY A 1 192 ? -8.175 14.384 4.556 1.00 26.34 192 GLY A C 1
ATOM 1518 O O . GLY A 1 192 ? -7.600 13.728 5.418 1.00 26.34 192 GLY A O 1
ATOM 1519 N N . TRP A 1 193 ? -7.762 15.584 4.158 1.00 29.89 193 TRP A N 1
ATOM 1520 C CA . TRP A 1 193 ? -6.695 16.343 4.808 1.00 29.89 193 TRP A CA 1
ATOM 1521 C C . TRP A 1 193 ? -7.329 17.266 5.857 1.00 29.89 193 TRP A C 1
ATOM 1523 O O . TRP A 1 193 ? -8.316 17.939 5.544 1.00 29.89 193 TRP A O 1
ATOM 1533 N N . SER A 1 194 ? -6.797 17.280 7.083 1.00 27.61 194 SER A N 1
ATOM 1534 C CA . SER A 1 194 ? -7.159 18.235 8.145 1.00 27.61 194 SER A CA 1
ATOM 1535 C C . SER A 1 194 ? -6.057 19.255 8.361 1.00 27.61 194 SER A C 1
ATOM 1537 O O . SER A 1 194 ? -4.899 18.791 8.461 1.00 27.61 194 SER A O 1
#

Secondary structure (DSSP, 8-state):
-------B--EEEEEEEPTTSS-EEEEEEEE----BSSTT--EEEEEEEEETTEEEEEEEESBGGG--S-SSS-GGGSTT--EEEEEEEE---SSSPPPEEEEEEEEEPPTTS--SB--EEEESSSS-SEEEEEETTTTEEEEEEEETTTTEEE-B-TTS-B--EEEEPP---TT-------------------

Organism: NCBI:txid1737510

Radius of gyration: 18.17 Å; chains: 1; bounding box: 46×42×59 Å